Protein AF-A0A5J4PRX4-F1 (afdb_monomer_lite)

Foldseek 3Di:
DDPPPQFAKEFEDDDDDDDPQDDDPPPPDPPDFAKHKAKWFWDDDDDPDWIWTAGPQQAIEGEPEACPDSVVCVPAGIKIWMWTFPDPVLVVVLVPDPDRNPRYTYIHTPDIDRRIDTAAEDADPPDPPPCCVVPQCADFPDFPDWDDDPSYTYTDTHHDPPDDDDHDKHKYAYPVQPFACDDVPDHIDGDIDID

Secondary structure (DSSP, 8-state):
--------EEEE----S----SS-----STT---EEEEEEEEEEPSSTT-EEEEETTS-EEEEEE--S-GGGGSS--EEEEEEEES-HHHHHHHHT-S-GGG-EEEEEEEEEEE-EEEPEEESSTT-TT-HHHHH--PPEEEEEEEEEETTEEEEEEEE---SSSPP---EEEESTT-EEPPPTTSPPEE--EE-

Sequence (195 aa):
MKRMRIFLRVVVVFIGIGISLISCFKGNDDNGQYRGAALATVEPAYGSTNYLFRLDTGEKLIPTTGISDPTKLSSVKRIFISYYFENAEEIHEQESVANINEREYHISVISIINLEENVALLSAHGITGDTLTTTYYDPIRSIDSLRIRDNYLTLWVNYDMSGEKLHFFTLFRYQEDGVKEGKAGEPDTLEVYLG

Radius of gyration: 19.94 Å; chains: 1; bounding box: 47×34×60 Å

InterPro domains:
  IPR038179 NigD-like, N-terminal domain superfamily [G3DSA:2.40.50.500] (22-114)

Organism: NCBI:txid433724

Structure (mmCIF, N/CA/C/O backbone):
data_AF-A0A5J4PRX4-F1
#
_entry.id   AF-A0A5J4PRX4-F1
#
loop_
_atom_site.group_PDB
_atom_site.id
_atom_site.type_symbol
_atom_site.label_atom_id
_atom_site.label_alt_id
_atom_site.label_comp_id
_atom_site.label_asym_id
_atom_site.label_entity_id
_atom_site.label_seq_id
_atom_site.pdbx_PDB_ins_code
_atom_site.Cartn_x
_atom_site.Cartn_y
_atom_site.Cartn_z
_atom_site.occupancy
_atom_site.B_iso_or_equiv
_atom_site.auth_seq_id
_atom_site.auth_comp_id
_atom_site.auth_asym_id
_atom_site.auth_atom_id
_atom_site.pdbx_PDB_model_num
ATOM 1 N N . MET A 1 1 ? 11.426 9.002 30.260 1.00 32.31 1 MET A N 1
ATOM 2 C CA . MET A 1 1 ? 11.055 8.033 29.204 1.00 32.31 1 MET A CA 1
ATOM 3 C C . MET A 1 1 ? 10.261 8.762 28.127 1.00 32.31 1 MET A C 1
ATOM 5 O O . MET A 1 1 ? 9.239 9.360 28.445 1.00 32.31 1 MET A O 1
ATOM 9 N N . LYS A 1 2 ? 10.764 8.817 26.886 1.00 27.36 2 LYS A N 1
ATOM 10 C CA . LYS A 1 2 ? 10.046 9.425 25.750 1.00 27.36 2 LYS A CA 1
ATOM 11 C C . LYS A 1 2 ? 8.827 8.552 25.434 1.00 27.36 2 LYS A C 1
ATOM 13 O O . LYS A 1 2 ? 8.998 7.381 25.121 1.00 27.36 2 LYS A O 1
ATOM 18 N N . ARG A 1 3 ? 7.616 9.111 25.522 1.00 25.56 3 ARG A N 1
ATOM 19 C CA . ARG A 1 3 ? 6.381 8.461 25.054 1.00 25.56 3 ARG A CA 1
ATOM 20 C C . ARG A 1 3 ? 6.501 8.222 23.546 1.00 25.56 3 ARG A C 1
ATOM 22 O O . ARG A 1 3 ? 6.350 9.164 22.768 1.00 25.56 3 ARG A O 1
ATOM 29 N N . MET A 1 4 ? 6.804 6.991 23.142 1.00 28.83 4 MET A N 1
ATOM 30 C CA . MET A 1 4 ? 6.715 6.559 21.749 1.00 28.83 4 MET A CA 1
ATOM 31 C C . MET A 1 4 ? 5.228 6.543 21.385 1.00 28.83 4 MET A C 1
ATOM 33 O O . MET A 1 4 ? 4.473 5.684 21.830 1.00 28.83 4 MET A O 1
ATOM 37 N N . ARG A 1 5 ? 4.768 7.562 20.655 1.00 26.16 5 ARG A N 1
ATOM 38 C CA . ARG A 1 5 ? 3.433 7.550 20.053 1.00 26.16 5 ARG A CA 1
ATOM 39 C C . ARG A 1 5 ? 3.505 6.599 18.861 1.00 26.16 5 ARG A C 1
ATOM 41 O O . ARG A 1 5 ? 4.069 6.961 17.834 1.00 26.16 5 ARG A O 1
ATOM 48 N N . ILE A 1 6 ? 3.009 5.378 19.033 1.00 30.89 6 ILE A N 1
ATOM 49 C CA . ILE A 1 6 ? 2.839 4.423 17.936 1.00 30.89 6 ILE A CA 1
ATOM 50 C C . ILE A 1 6 ? 1.709 4.967 17.057 1.00 30.89 6 ILE A C 1
ATOM 52 O O . ILE A 1 6 ? 0.558 5.033 17.486 1.00 30.89 6 ILE A O 1
ATOM 56 N N . PHE A 1 7 ? 2.058 5.422 15.857 1.00 30.47 7 PHE A N 1
ATOM 57 C CA . PHE A 1 7 ? 1.108 5.776 14.809 1.00 30.47 7 PHE A CA 1
ATOM 58 C C . PHE A 1 7 ? 1.041 4.586 13.855 1.00 30.47 7 PHE A C 1
ATOM 60 O O . PHE A 1 7 ? 1.923 4.428 13.016 1.00 30.47 7 PHE A O 1
ATOM 67 N N . LEU A 1 8 ? 0.041 3.724 14.032 1.00 32.53 8 LEU A N 1
ATOM 68 C CA . LEU A 1 8 ? -0.245 2.652 13.085 1.00 32.53 8 LEU A CA 1
ATOM 69 C C . LEU A 1 8 ? -1.065 3.256 11.937 1.00 32.53 8 LEU A C 1
ATOM 71 O O . LEU A 1 8 ? -2.071 3.924 12.185 1.00 32.53 8 LEU A O 1
ATOM 75 N N . ARG A 1 9 ? -0.607 3.077 10.699 1.00 32.59 9 ARG A N 1
ATOM 76 C CA . ARG A 1 9 ? -1.349 3.429 9.481 1.00 32.59 9 ARG A CA 1
ATOM 77 C C . ARG A 1 9 ? -1.743 2.146 8.760 1.00 32.59 9 ARG A C 1
ATOM 79 O O . ARG A 1 9 ? -1.074 1.126 8.912 1.00 32.59 9 ARG A O 1
ATOM 86 N N . VAL A 1 10 ? -2.826 2.169 8.005 1.00 36.19 10 VAL A N 1
ATOM 87 C CA . VAL A 1 10 ? -3.364 0.975 7.343 1.00 36.19 10 VAL A CA 1
ATOM 88 C C . VAL A 1 10 ? -3.340 1.159 5.848 1.00 36.19 10 VAL A C 1
ATOM 90 O O . VAL A 1 10 ? -3.418 2.283 5.370 1.00 36.19 10 VAL A O 1
ATOM 93 N N . VAL A 1 11 ? -3.159 0.041 5.150 1.00 35.72 11 VAL A N 1
ATOM 94 C CA . VAL A 1 11 ? -3.171 -0.079 3.696 1.00 35.72 11 VAL A CA 1
ATOM 95 C C . VAL A 1 11 ? -4.190 -1.158 3.343 1.00 35.72 11 VAL A C 1
ATOM 97 O O . VAL A 1 11 ? -3.942 -2.339 3.602 1.00 35.72 11 VAL A O 1
ATOM 100 N N . VAL A 1 12 ? -5.322 -0.763 2.756 1.00 33.34 12 VAL A N 1
ATOM 101 C CA . VAL A 1 12 ? -6.334 -1.694 2.228 1.00 33.34 12 VAL A CA 1
ATOM 102 C C . VAL A 1 12 ? -6.239 -1.715 0.709 1.00 33.34 12 VAL A C 1
ATOM 104 O O . VAL A 1 12 ? -6.521 -0.718 0.057 1.00 33.34 12 VAL A O 1
ATOM 107 N N . VAL A 1 13 ? -5.817 -2.836 0.124 1.00 36.78 13 VAL A N 1
ATOM 108 C CA . VAL A 1 13 ? -5.752 -2.974 -1.339 1.00 36.78 13 VAL A CA 1
ATOM 109 C C . VAL A 1 13 ? -7.087 -3.509 -1.849 1.00 36.78 13 VAL A C 1
ATOM 111 O O . VAL A 1 13 ? -7.470 -4.634 -1.541 1.00 36.78 13 VAL A O 1
ATOM 114 N N . PHE A 1 14 ? -7.772 -2.722 -2.675 1.00 34.78 14 PHE A N 1
ATOM 115 C CA . PHE A 1 14 ? -8.939 -3.174 -3.427 1.00 34.78 14 PHE A CA 1
ATOM 116 C C . PHE A 1 14 ? -8.482 -3.942 -4.671 1.00 34.78 14 PHE A C 1
ATOM 118 O O . PHE A 1 14 ? -7.782 -3.384 -5.516 1.00 34.78 14 PHE A O 1
ATOM 125 N N . ILE A 1 15 ? -8.927 -5.190 -4.835 1.00 36.19 15 ILE A N 1
ATOM 126 C CA . ILE A 1 15 ? -8.924 -5.853 -6.147 1.00 36.19 15 ILE A CA 1
ATOM 127 C C . ILE A 1 15 ? -10.366 -6.147 -6.536 1.00 36.19 15 ILE A C 1
ATOM 129 O O . ILE A 1 15 ? -10.883 -7.244 -6.349 1.00 36.19 15 ILE A O 1
ATOM 133 N N . GLY A 1 16 ? -11.008 -5.141 -7.125 1.00 24.70 16 GLY A N 1
ATOM 134 C CA . GLY A 1 16 ? -12.112 -5.380 -8.040 1.00 24.70 16 GLY A CA 1
ATOM 135 C C . GLY A 1 16 ? -11.540 -5.880 -9.366 1.00 24.70 16 GLY A C 1
ATOM 136 O O . GLY A 1 16 ? -10.896 -5.120 -10.079 1.00 24.70 16 GLY A O 1
ATOM 137 N N . ILE A 1 17 ? -11.788 -7.156 -9.670 1.00 28.97 17 ILE A N 1
ATOM 138 C CA . ILE A 1 17 ? -11.624 -7.814 -10.977 1.00 28.97 17 ILE A CA 1
ATOM 139 C C . ILE A 1 17 ? -10.178 -7.839 -11.529 1.00 28.97 17 ILE A C 1
ATOM 141 O O . ILE A 1 17 ? -9.711 -6.930 -12.208 1.00 28.97 17 ILE A O 1
ATOM 145 N N . GLY A 1 18 ? -9.516 -8.990 -11.359 1.00 29.77 18 GLY A N 1
ATOM 146 C CA . GLY A 1 18 ? -8.656 -9.538 -12.417 1.00 29.77 18 GLY A CA 1
ATOM 147 C C . GLY A 1 18 ? -7.159 -9.223 -12.395 1.00 29.77 18 GLY A C 1
ATOM 148 O O . GLY A 1 18 ? -6.537 -9.287 -13.452 1.00 29.77 18 GLY A O 1
ATOM 149 N N . ILE A 1 19 ? -6.544 -8.930 -11.245 1.00 31.48 19 ILE A N 1
ATOM 150 C CA . ILE A 1 19 ? -5.079 -8.781 -11.169 1.00 31.48 19 ILE A CA 1
ATOM 151 C C . ILE A 1 19 ? -4.483 -9.984 -10.431 1.00 31.4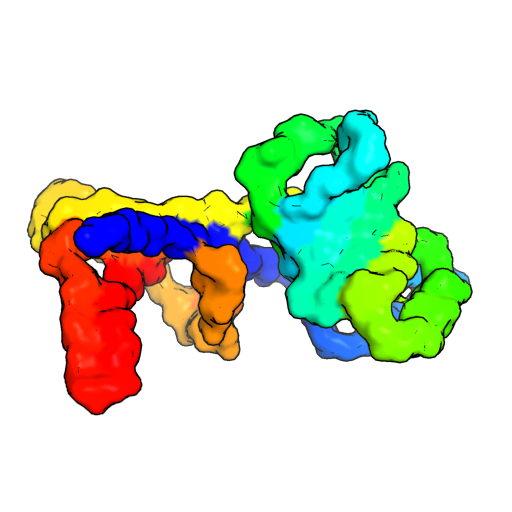8 19 ILE A C 1
ATOM 153 O O . ILE A 1 19 ? -4.369 -9.997 -9.209 1.00 31.48 19 ILE A O 1
ATOM 157 N N . SER A 1 20 ? -4.124 -11.017 -11.199 1.00 26.09 20 SER A N 1
ATOM 158 C CA . SER A 1 20 ? -3.236 -12.095 -10.749 1.00 26.09 20 SER A CA 1
ATOM 159 C C . SER A 1 20 ? -1.881 -11.476 -10.398 1.00 26.09 20 SER A C 1
ATOM 161 O O . SER A 1 20 ? -1.134 -11.070 -11.286 1.00 26.09 20 SER A O 1
ATOM 163 N N . LEU A 1 21 ? -1.607 -11.305 -9.104 1.00 38.88 21 LEU A N 1
ATOM 164 C CA . LEU A 1 21 ? -0.498 -10.477 -8.622 1.00 38.88 21 LEU A CA 1
ATOM 165 C C . LEU A 1 21 ? 0.856 -11.179 -8.536 1.00 38.88 21 LEU A C 1
ATOM 167 O O . LEU A 1 21 ? 1.840 -10.520 -8.219 1.00 38.88 21 LEU A O 1
ATOM 171 N N . ILE A 1 22 ? 0.962 -12.478 -8.809 1.00 36.16 22 ILE A N 1
ATOM 172 C CA . ILE A 1 22 ? 2.256 -13.164 -8.784 1.00 36.16 22 ILE A CA 1
ATOM 173 C C . ILE A 1 22 ? 2.261 -14.239 -9.876 1.00 36.16 22 ILE A C 1
ATOM 175 O O . ILE A 1 22 ? 1.465 -15.172 -9.846 1.00 36.16 22 ILE A O 1
ATOM 179 N N . SER A 1 23 ? 3.216 -14.109 -10.801 1.00 28.73 23 SER A N 1
ATOM 180 C CA . SER A 1 23 ? 3.605 -15.035 -11.877 1.00 28.73 23 SER A CA 1
ATOM 181 C C . SER A 1 23 ? 2.848 -14.956 -13.221 1.00 28.73 23 SER A C 1
ATOM 183 O O . SER A 1 23 ? 1.650 -15.186 -13.325 1.00 28.73 23 SER A O 1
ATOM 185 N N . CYS A 1 24 ? 3.627 -14.703 -14.281 1.00 33.00 24 CYS A N 1
ATOM 186 C CA . CYS A 1 24 ? 3.340 -15.019 -15.685 1.00 33.00 24 CYS A CA 1
ATOM 187 C C . CYS A 1 24 ? 2.144 -14.331 -16.375 1.00 33.00 24 CYS A C 1
ATOM 189 O O . CYS A 1 24 ? 1.263 -15.007 -16.895 1.00 33.00 24 CYS A O 1
ATOM 191 N N . PHE A 1 25 ? 2.201 -13.012 -16.581 1.00 35.16 25 PHE A N 1
ATOM 192 C CA . PHE A 1 25 ? 1.645 -12.437 -17.816 1.00 35.16 25 PHE A CA 1
ATOM 193 C C . PHE A 1 25 ? 2.757 -12.318 -18.866 1.00 35.16 25 PHE A C 1
ATOM 195 O O . PHE A 1 25 ? 3.225 -11.232 -19.189 1.00 35.16 25 PHE A O 1
ATOM 202 N N . LYS A 1 26 ? 3.164 -13.460 -19.438 1.00 34.62 26 LYS A N 1
ATOM 203 C CA . LYS A 1 26 ? 3.541 -13.460 -20.857 1.00 34.62 26 LYS A CA 1
ATOM 204 C C . LYS A 1 26 ? 2.226 -13.328 -21.617 1.00 34.62 26 LYS A C 1
ATOM 206 O O . LYS A 1 26 ? 1.587 -14.330 -21.924 1.00 34.62 26 LYS A O 1
ATOM 211 N N . GLY A 1 27 ? 1.769 -12.090 -21.805 1.00 33.62 27 GLY A N 1
ATOM 212 C CA . GLY A 1 27 ? 0.717 -11.812 -22.772 1.00 33.62 27 GLY A CA 1
ATOM 213 C C . GLY A 1 27 ? 1.205 -12.332 -24.116 1.00 33.62 27 GLY A C 1
ATOM 214 O O . GLY A 1 27 ? 2.253 -11.911 -24.593 1.00 33.62 27 GLY A O 1
ATOM 215 N N . ASN A 1 28 ? 0.498 -13.312 -24.666 1.00 36.12 28 ASN A N 1
ATOM 216 C CA . ASN A 1 28 ? 0.800 -13.939 -25.948 1.00 36.12 28 ASN A CA 1
ATOM 217 C C . ASN A 1 28 ? 0.331 -13.049 -27.113 1.00 36.12 28 ASN A C 1
ATOM 219 O O . ASN A 1 28 ? -0.299 -13.538 -28.046 1.00 36.12 28 ASN A O 1
ATOM 223 N N . ASP A 1 29 ? 0.602 -11.750 -27.010 1.00 42.19 29 ASP A N 1
ATOM 224 C CA . ASP A 1 29 ? 0.328 -10.751 -28.030 1.00 42.19 29 ASP A CA 1
ATOM 225 C C . ASP A 1 29 ? 1.675 -10.155 -28.433 1.00 42.19 29 ASP A C 1
ATOM 227 O O . ASP A 1 29 ? 2.446 -9.721 -27.576 1.00 42.19 29 ASP A O 1
ATOM 231 N N . ASP A 1 30 ? 1.947 -10.095 -29.735 1.00 41.38 30 ASP A N 1
ATOM 232 C CA . ASP A 1 30 ? 3.199 -9.610 -30.343 1.00 41.38 30 ASP A CA 1
ATOM 233 C C . ASP A 1 30 ? 3.523 -8.119 -30.048 1.00 41.38 30 ASP A C 1
ATOM 235 O O . ASP A 1 30 ? 4.444 -7.546 -30.620 1.00 41.38 30 ASP A O 1
ATOM 239 N N . ASN A 1 31 ? 2.777 -7.493 -29.129 1.00 45.25 31 ASN A N 1
ATOM 240 C CA . ASN A 1 31 ? 2.903 -6.125 -28.621 1.00 45.25 31 ASN A CA 1
ATOM 241 C C . ASN A 1 31 ? 2.809 -6.068 -27.077 1.00 45.25 31 ASN A C 1
ATOM 243 O O . ASN A 1 31 ? 2.335 -5.079 -26.515 1.00 45.25 31 ASN A O 1
ATOM 247 N N . GLY A 1 32 ? 3.193 -7.146 -26.382 1.00 52.16 32 GLY A N 1
ATOM 248 C CA . GLY A 1 32 ? 3.018 -7.316 -24.939 1.00 52.16 32 GLY A CA 1
ATOM 249 C C . GLY A 1 32 ? 3.603 -6.171 -24.110 1.00 52.16 32 GLY A C 1
ATOM 250 O O . GLY A 1 32 ? 4.788 -6.158 -23.794 1.00 52.16 32 GLY A O 1
ATOM 251 N N . GLN A 1 33 ? 2.757 -5.221 -23.709 1.00 59.00 33 GLN A N 1
ATOM 252 C CA . GLN A 1 33 ? 3.119 -4.230 -22.704 1.00 59.00 33 GLN A CA 1
ATOM 253 C C . GLN A 1 33 ? 3.299 -4.953 -21.367 1.00 59.00 33 GLN A C 1
ATOM 255 O O . GLN A 1 33 ? 2.354 -5.531 -20.822 1.00 59.00 33 GLN A O 1
ATOM 260 N N . TYR A 1 34 ? 4.519 -4.933 -20.837 1.00 70.38 34 TYR A N 1
ATOM 261 C CA . TYR A 1 34 ? 4.839 -5.541 -19.552 1.00 70.38 34 TYR A CA 1
ATOM 262 C C . TYR A 1 34 ? 4.153 -4.738 -18.447 1.00 70.38 34 TYR A C 1
ATOM 264 O O . TYR A 1 34 ? 4.553 -3.619 -18.128 1.00 70.38 34 TYR A O 1
ATOM 272 N N . ARG A 1 35 ? 3.074 -5.292 -17.893 1.00 79.88 35 ARG A N 1
ATOM 273 C CA . ARG A 1 35 ? 2.262 -4.647 -16.859 1.00 79.88 35 ARG A CA 1
ATOM 274 C C . ARG A 1 35 ? 2.664 -5.134 -15.472 1.00 79.88 35 ARG A C 1
ATOM 276 O O . ARG A 1 35 ? 2.808 -6.335 -15.254 1.00 79.88 35 ARG A O 1
ATOM 283 N N . GLY A 1 36 ? 2.769 -4.206 -14.529 1.00 80.06 36 GLY A N 1
ATOM 284 C CA . GLY A 1 36 ? 2.976 -4.479 -13.111 1.00 80.06 36 GLY A CA 1
ATOM 285 C C . GLY A 1 36 ? 1.902 -3.833 -12.239 1.00 80.06 36 GLY A C 1
ATOM 286 O O . GLY A 1 36 ? 1.260 -2.850 -12.623 1.00 80.06 36 GLY A O 1
ATOM 287 N N . ALA A 1 37 ? 1.700 -4.395 -11.050 1.00 81.94 37 ALA A N 1
ATOM 288 C CA . ALA A 1 37 ? 0.965 -3.749 -9.974 1.00 81.94 37 ALA A CA 1
ATOM 289 C C . ALA A 1 37 ? 1.590 -4.132 -8.633 1.00 81.94 37 ALA A C 1
ATOM 291 O O . ALA A 1 37 ? 1.933 -5.294 -8.423 1.00 81.94 37 ALA A O 1
ATOM 292 N N . ALA A 1 38 ? 1.778 -3.162 -7.744 1.00 84.56 38 ALA A N 1
ATOM 293 C CA . ALA A 1 38 ? 2.495 -3.389 -6.499 1.00 84.56 38 ALA A CA 1
ATOM 294 C C . ALA A 1 38 ? 2.155 -2.353 -5.427 1.00 84.56 38 ALA A C 1
ATOM 296 O O . ALA A 1 38 ? 1.676 -1.253 -5.708 1.00 84.56 38 ALA A O 1
ATOM 297 N N . LEU A 1 39 ? 2.464 -2.707 -4.182 1.00 85.19 39 LEU A N 1
ATOM 298 C CA . LEU A 1 39 ? 2.572 -1.741 -3.099 1.00 85.19 39 LEU A CA 1
ATOM 299 C C . LEU A 1 39 ? 3.922 -1.038 -3.175 1.00 85.19 39 LEU A C 1
ATOM 301 O O . LEU A 1 39 ? 4.957 -1.692 -3.327 1.00 85.19 39 LEU A O 1
ATOM 305 N N . ALA A 1 40 ? 3.902 0.281 -3.019 1.00 87.38 40 ALA A N 1
ATOM 306 C CA . ALA A 1 40 ? 5.107 1.083 -3.083 1.00 87.38 40 ALA A CA 1
ATOM 307 C C . ALA A 1 40 ? 5.100 2.227 -2.072 1.00 87.38 40 ALA A C 1
ATOM 309 O O . ALA A 1 40 ? 4.058 2.802 -1.743 1.00 87.38 40 ALA A O 1
ATOM 310 N N . THR A 1 41 ? 6.292 2.567 -1.598 1.00 88.50 41 THR A N 1
ATOM 311 C CA . THR A 1 41 ? 6.551 3.766 -0.812 1.00 88.50 41 THR A CA 1
ATOM 312 C C . THR A 1 41 ? 6.887 4.919 -1.752 1.00 88.50 41 THR A C 1
ATOM 314 O O . THR A 1 41 ? 7.720 4.778 -2.643 1.00 88.50 41 THR A O 1
ATOM 317 N N . VAL A 1 42 ? 6.238 6.062 -1.562 1.00 89.69 42 VAL A N 1
ATOM 318 C CA . VAL A 1 42 ? 6.499 7.293 -2.311 1.00 89.69 42 VAL A CA 1
ATOM 319 C C . VAL A 1 42 ? 7.738 7.964 -1.718 1.00 89.69 42 VAL A C 1
ATOM 321 O O . VAL A 1 42 ? 7.731 8.356 -0.549 1.00 89.69 42 VAL A O 1
ATOM 324 N N . GLU A 1 43 ? 8.796 8.112 -2.514 1.00 88.38 43 GLU A N 1
ATOM 325 C CA . GLU A 1 43 ? 9.989 8.876 -2.142 1.00 88.38 43 GLU A CA 1
ATOM 326 C C . GLU A 1 43 ? 10.066 10.154 -3.002 1.00 88.38 43 GLU A C 1
ATOM 328 O O . GLU A 1 43 ? 9.768 10.125 -4.202 1.00 88.38 43 GLU A O 1
ATOM 333 N N . PRO A 1 44 ? 10.449 11.304 -2.423 1.00 81.69 44 PRO A N 1
ATOM 334 C CA . PRO A 1 44 ? 10.714 12.504 -3.207 1.00 81.69 44 PRO A CA 1
ATOM 335 C C . PRO A 1 44 ? 11.973 12.296 -4.060 1.00 81.69 44 PRO A C 1
ATOM 337 O O . PRO A 1 44 ? 13.012 11.890 -3.536 1.00 81.69 44 PRO A O 1
ATOM 340 N N . ALA A 1 45 ? 11.915 12.596 -5.360 1.00 71.12 45 ALA A N 1
ATOM 341 C CA . ALA A 1 45 ? 13.117 12.618 -6.186 1.00 71.12 45 ALA A CA 1
ATOM 342 C C . ALA A 1 45 ? 13.909 13.917 -5.951 1.00 71.12 45 ALA A C 1
ATOM 344 O O . ALA A 1 45 ? 13.355 14.971 -5.621 1.00 71.12 45 ALA A O 1
ATOM 345 N N . TYR A 1 46 ? 15.229 13.847 -6.122 1.00 54.66 46 TYR A N 1
ATOM 346 C CA . TYR A 1 46 ? 16.083 15.032 -6.092 1.00 54.66 46 TYR A CA 1
ATOM 347 C C . TYR A 1 46 ? 15.777 15.920 -7.308 1.00 54.66 46 TYR A C 1
ATOM 349 O O . TYR A 1 46 ? 15.933 15.488 -8.445 1.00 54.66 46 TYR A O 1
ATOM 357 N N . GLY A 1 47 ? 15.375 17.170 -7.062 1.00 54.41 47 GLY A N 1
ATOM 358 C CA . GLY A 1 47 ? 14.951 18.105 -8.110 1.00 54.41 47 GLY A CA 1
ATOM 359 C C . GLY A 1 47 ? 13.429 18.130 -8.241 1.00 54.41 47 GLY A C 1
ATOM 360 O O . GLY A 1 47 ? 12.781 17.140 -8.557 1.00 54.41 47 GLY A O 1
ATOM 361 N N . SER A 1 48 ? 12.851 19.280 -7.913 1.00 52.56 48 SER A N 1
ATOM 362 C CA . SER A 1 48 ? 11.430 19.495 -7.636 1.00 52.56 48 SER A CA 1
ATOM 363 C C . SER A 1 48 ? 10.466 18.956 -8.704 1.00 52.56 48 SER A C 1
ATOM 365 O O . SER A 1 48 ? 10.577 19.329 -9.869 1.00 52.56 48 SER A O 1
ATOM 367 N N . THR A 1 49 ? 9.454 18.214 -8.227 1.00 52.59 49 THR A N 1
ATOM 368 C CA . THR A 1 49 ? 8.220 17.677 -8.864 1.00 52.59 49 THR A CA 1
ATOM 369 C C . THR A 1 49 ? 8.205 16.206 -9.269 1.00 52.59 49 THR A C 1
ATOM 371 O O . THR A 1 49 ? 7.114 15.663 -9.442 1.00 52.59 49 THR A O 1
ATOM 374 N N . ASN A 1 50 ? 9.352 15.526 -9.289 1.00 69.88 50 ASN A N 1
ATOM 375 C CA . ASN A 1 50 ? 9.379 14.093 -9.572 1.00 69.88 50 ASN A CA 1
ATOM 376 C C . ASN A 1 50 ? 9.284 13.282 -8.271 1.00 69.88 50 ASN A C 1
ATOM 378 O O . ASN A 1 50 ? 9.963 13.563 -7.282 1.00 69.88 50 ASN A O 1
ATOM 382 N N . TYR A 1 51 ? 8.411 12.280 -8.268 1.00 82.19 51 TYR A N 1
ATOM 383 C CA . TYR A 1 51 ? 8.357 11.245 -7.239 1.00 82.19 51 TYR A CA 1
ATOM 384 C C . TYR A 1 51 ? 8.972 9.983 -7.814 1.00 82.19 51 TYR A C 1
ATOM 386 O O . TYR A 1 51 ? 8.902 9.762 -9.017 1.00 82.19 51 TYR A O 1
ATOM 394 N N . LEU A 1 52 ? 9.546 9.154 -6.959 1.00 90.00 52 LEU A N 1
ATOM 395 C CA . LEU A 1 52 ? 9.914 7.792 -7.311 1.00 90.00 52 LEU A CA 1
ATOM 396 C C . LEU A 1 52 ? 9.185 6.842 -6.360 1.00 90.00 52 LEU A C 1
ATOM 398 O O . LEU A 1 52 ? 8.815 7.222 -5.244 1.00 90.00 52 LEU A O 1
ATOM 402 N N . PHE A 1 53 ? 8.958 5.612 -6.803 1.00 91.75 53 PHE A N 1
ATOM 403 C CA . PHE A 1 53 ? 8.232 4.622 -6.021 1.00 91.75 53 PHE A CA 1
ATOM 404 C C . PHE A 1 53 ? 9.152 3.466 -5.656 1.00 91.75 53 PHE A C 1
ATOM 406 O O . PHE A 1 53 ? 9.706 2.800 -6.524 1.00 91.75 53 PHE A O 1
ATOM 413 N N . ARG A 1 54 ? 9.309 3.219 -4.361 1.00 91.75 54 ARG A N 1
ATOM 414 C CA . ARG A 1 54 ? 10.086 2.105 -3.826 1.00 91.75 54 ARG A CA 1
ATOM 415 C C . ARG A 1 54 ? 9.179 0.915 -3.581 1.00 91.75 54 ARG A C 1
ATOM 417 O O . ARG A 1 54 ? 8.300 0.991 -2.723 1.00 91.75 54 ARG A O 1
ATOM 424 N N . LEU A 1 55 ? 9.393 -0.180 -4.297 1.00 88.50 55 LEU A N 1
ATOM 425 C CA . LEU A 1 55 ? 8.678 -1.424 -4.036 1.00 88.50 55 LEU A CA 1
ATOM 426 C C . LEU A 1 55 ? 9.108 -2.030 -2.701 1.00 88.50 55 LEU A C 1
ATOM 428 O O . LEU A 1 55 ? 10.227 -1.830 -2.231 1.00 88.50 55 LEU A O 1
ATOM 432 N N . ASP A 1 56 ? 8.238 -2.840 -2.104 1.00 81.38 56 ASP A N 1
ATOM 433 C CA . ASP A 1 56 ? 8.572 -3.582 -0.881 1.00 81.38 56 ASP A CA 1
ATOM 434 C C . ASP A 1 56 ? 9.734 -4.555 -1.041 1.00 81.38 56 ASP A C 1
ATOM 436 O O . ASP A 1 56 ? 10.423 -4.883 -0.070 1.00 81.38 56 ASP A O 1
ATOM 440 N N . THR A 1 57 ? 9.924 -5.051 -2.250 1.00 82.06 57 THR A N 1
ATOM 441 C CA . THR A 1 57 ? 11.040 -5.902 -2.646 1.00 82.06 57 THR A CA 1
ATOM 442 C C . THR A 1 57 ? 12.360 -5.121 -2.714 1.00 82.06 57 THR A C 1
ATOM 444 O O . THR A 1 57 ? 13.410 -5.717 -2.489 1.00 82.06 57 THR A O 1
ATOM 447 N N . GLY A 1 58 ? 12.312 -3.790 -2.858 1.00 85.12 58 GLY A N 1
ATOM 448 C CA . GLY A 1 58 ? 13.458 -2.874 -2.790 1.00 85.12 58 GLY A CA 1
ATOM 449 C C . GLY A 1 58 ? 13.718 -2.096 -4.083 1.00 85.12 58 GLY A C 1
ATOM 450 O O . GLY A 1 58 ? 14.363 -1.044 -4.047 1.00 85.12 58 GLY A O 1
ATOM 451 N N . GLU A 1 59 ? 13.185 -2.560 -5.211 1.00 91.12 59 GLU A N 1
ATOM 452 C CA . GLU A 1 59 ? 13.373 -1.935 -6.518 1.00 91.12 59 GLU A CA 1
ATOM 453 C C . GLU A 1 59 ? 12.751 -0.540 -6.573 1.00 91.12 59 GLU A C 1
ATOM 455 O O . GLU A 1 59 ? 11.777 -0.221 -5.881 1.00 91.12 59 GLU A O 1
ATOM 460 N N . LYS A 1 60 ? 13.323 0.297 -7.432 1.00 93.75 60 LYS A N 1
ATOM 461 C CA . LYS A 1 60 ? 12.866 1.654 -7.691 1.00 93.75 60 LYS A CA 1
ATOM 462 C C . LYS A 1 60 ? 12.082 1.702 -8.997 1.00 93.75 60 LYS A C 1
ATOM 464 O O . LYS A 1 60 ? 12.562 1.245 -10.027 1.00 93.75 60 LYS A O 1
ATOM 469 N N . LEU A 1 61 ? 10.910 2.320 -8.966 1.00 92.69 61 LEU A N 1
ATOM 470 C CA . LEU A 1 61 ? 10.148 2.680 -10.154 1.00 92.69 61 LEU A CA 1
ATOM 471 C C . LEU A 1 61 ? 10.226 4.192 -10.354 1.00 92.69 61 LEU A C 1
ATOM 473 O O . LEU A 1 61 ? 9.920 4.968 -9.443 1.00 92.69 61 LEU A O 1
ATOM 477 N N . ILE A 1 62 ? 10.635 4.597 -11.550 1.00 92.00 62 ILE A N 1
ATOM 478 C CA . ILE A 1 62 ? 10.795 5.987 -11.960 1.00 92.00 62 ILE A CA 1
ATOM 479 C C . ILE A 1 62 ? 9.644 6.314 -12.917 1.00 92.00 62 ILE A C 1
ATOM 481 O O . ILE A 1 62 ? 9.647 5.854 -14.059 1.00 92.00 62 ILE A O 1
ATOM 485 N N . PRO A 1 63 ? 8.625 7.067 -12.467 1.00 91.06 63 PRO A N 1
ATOM 486 C CA . PRO A 1 63 ? 7.531 7.469 -13.331 1.00 91.06 63 PRO A CA 1
ATOM 487 C C . PRO A 1 63 ? 8.002 8.501 -14.352 1.00 91.06 63 PRO A C 1
ATOM 489 O O . PRO A 1 63 ? 8.479 9.578 -13.999 1.00 91.06 63 PRO A O 1
ATOM 492 N N . THR A 1 64 ? 7.815 8.180 -15.622 1.00 88.88 64 THR A N 1
ATOM 493 C CA . THR A 1 64 ? 8.100 9.054 -16.770 1.00 88.88 64 THR A CA 1
ATOM 494 C C . THR A 1 64 ? 6.828 9.733 -17.277 1.00 88.88 64 THR A C 1
ATOM 496 O O . THR A 1 64 ? 6.859 10.887 -17.702 1.00 88.88 64 THR A O 1
ATOM 499 N N . THR A 1 65 ? 5.688 9.037 -17.196 1.00 87.25 65 THR A N 1
ATOM 500 C CA . THR A 1 65 ? 4.364 9.526 -17.598 1.00 87.25 65 THR A CA 1
ATOM 501 C C . THR A 1 65 ? 3.256 8.990 -16.676 1.00 87.25 65 THR A C 1
ATOM 503 O O . THR A 1 65 ? 3.485 8.140 -15.814 1.00 87.25 65 THR A O 1
ATOM 506 N N . GLY A 1 66 ? 2.029 9.501 -16.835 1.00 83.75 66 GLY A N 1
ATOM 507 C CA . GLY A 1 66 ? 0.835 8.967 -16.160 1.00 83.75 66 GLY A CA 1
ATOM 508 C C . GLY A 1 66 ? 0.507 9.575 -14.790 1.00 83.75 66 GLY A C 1
ATOM 509 O O . GLY A 1 66 ? -0.541 9.277 -14.221 1.00 83.75 66 GLY A O 1
ATOM 510 N N . ILE A 1 67 ? 1.342 10.481 -14.270 1.00 83.75 67 ILE A N 1
ATOM 511 C CA . ILE A 1 67 ? 1.025 11.272 -13.071 1.00 83.75 67 ILE A CA 1
ATOM 512 C C . ILE A 1 67 ? 0.447 12.620 -13.507 1.00 83.75 67 ILE A C 1
ATOM 514 O O . ILE A 1 67 ? 1.179 13.533 -13.879 1.00 83.75 67 ILE A O 1
ATOM 518 N N . SER A 1 68 ? -0.879 12.753 -13.456 1.00 76.56 68 SER A N 1
ATOM 519 C CA . SER A 1 68 ? -1.569 13.980 -13.879 1.00 76.56 68 SER A CA 1
ATOM 520 C C . SER A 1 68 ? -1.444 15.134 -12.878 1.00 76.56 68 SER A C 1
ATOM 522 O O . SER A 1 68 ? -1.488 16.295 -13.268 1.00 76.56 68 SER A O 1
ATOM 524 N N . ASP A 1 69 ? -1.336 14.822 -11.584 1.00 78.25 69 ASP A N 1
ATOM 525 C CA . ASP A 1 69 ? -1.216 15.805 -10.503 1.00 78.25 69 ASP A CA 1
ATOM 526 C C . ASP A 1 69 ? -0.273 15.278 -9.406 1.00 78.25 69 ASP A C 1
ATOM 528 O O . ASP A 1 69 ? -0.717 14.596 -8.474 1.00 78.25 69 ASP A O 1
ATOM 532 N N . PRO A 1 70 ? 1.036 15.576 -9.504 1.00 79.00 70 PRO A N 1
ATOM 533 C CA . PRO A 1 70 ? 2.027 15.135 -8.527 1.00 79.00 70 PRO A CA 1
ATOM 534 C C . PRO A 1 70 ? 1.763 15.678 -7.117 1.00 79.00 70 PRO A C 1
ATOM 536 O O . PRO A 1 70 ? 2.173 15.064 -6.136 1.00 79.00 70 PRO A O 1
ATOM 539 N N . THR A 1 71 ? 1.048 16.802 -6.972 1.00 78.00 71 THR A N 1
ATOM 540 C CA . THR A 1 71 ? 0.824 17.424 -5.655 1.00 78.00 71 THR A CA 1
ATOM 541 C C . THR A 1 71 ? 0.023 16.524 -4.712 1.00 78.00 71 THR A C 1
ATOM 543 O O . THR A 1 71 ? 0.236 16.567 -3.497 1.00 78.00 71 THR A O 1
ATOM 546 N N . LYS A 1 72 ? -0.810 15.626 -5.260 1.00 76.81 72 LYS A N 1
ATOM 547 C CA . LYS A 1 72 ? -1.565 14.618 -4.499 1.00 76.81 72 LYS A CA 1
ATOM 548 C C . LYS A 1 72 ? -0.683 13.581 -3.806 1.00 76.81 72 LYS A C 1
ATOM 550 O O . LYS A 1 72 ? -1.153 12.914 -2.893 1.00 76.81 72 LYS A O 1
ATOM 555 N N . LEU A 1 73 ? 0.580 13.456 -4.210 1.00 81.44 73 LEU A N 1
ATOM 556 C CA . LEU A 1 73 ? 1.544 12.526 -3.622 1.00 81.44 73 LEU A CA 1
ATOM 557 C C . LEU A 1 73 ? 2.395 13.174 -2.520 1.00 81.44 73 LEU A C 1
ATOM 559 O O . LEU A 1 73 ? 3.121 12.481 -1.820 1.00 81.44 73 LEU A O 1
ATOM 563 N N . SER A 1 74 ? 2.296 14.492 -2.316 1.00 77.19 74 SER A N 1
ATOM 564 C CA . SER A 1 74 ? 3.149 15.232 -1.371 1.00 77.19 74 SER A CA 1
ATOM 565 C C . SER A 1 74 ? 2.984 14.832 0.099 1.00 77.19 74 SER A C 1
ATOM 567 O O . SER A 1 74 ? 3.937 14.936 0.871 1.00 77.19 74 SER A O 1
ATOM 569 N N . SER A 1 75 ? 1.798 14.363 0.490 1.00 76.12 75 SER A N 1
ATOM 570 C CA . SER A 1 75 ? 1.482 13.907 1.850 1.00 76.12 75 SER A CA 1
ATOM 571 C C . SER A 1 75 ? 1.299 12.391 1.963 1.00 76.12 75 SER A C 1
ATOM 573 O O . SER A 1 75 ? 1.133 11.884 3.075 1.00 76.12 75 SER A O 1
ATOM 575 N N . VAL A 1 76 ? 1.352 11.677 0.835 1.00 80.06 76 VAL A N 1
ATOM 576 C CA . VAL A 1 76 ? 1.153 10.230 0.748 1.00 80.06 76 VAL A CA 1
ATOM 577 C C . VAL A 1 76 ? 2.514 9.555 0.789 1.00 80.06 76 VAL A C 1
ATOM 579 O O . VAL A 1 76 ? 3.383 9.865 -0.016 1.00 80.06 76 VAL A O 1
ATOM 582 N N . LYS A 1 77 ? 2.715 8.620 1.714 1.00 82.50 77 LYS A N 1
ATOM 583 C CA . LYS A 1 77 ? 3.928 7.799 1.777 1.00 82.50 77 LYS A CA 1
ATOM 584 C C . LYS A 1 77 ? 3.708 6.419 1.188 1.00 82.50 77 LYS A C 1
ATOM 586 O O . LYS A 1 77 ? 4.683 5.818 0.763 1.00 82.50 77 LYS A O 1
ATOM 591 N N . ARG A 1 78 ? 2.482 5.895 1.179 1.00 83.38 78 ARG A N 1
ATOM 592 C CA . ARG A 1 78 ? 2.200 4.515 0.783 1.00 83.38 78 ARG A CA 1
ATOM 593 C C . ARG A 1 78 ? 1.052 4.418 -0.211 1.00 83.38 78 ARG A C 1
ATOM 595 O O . ARG A 1 78 ? -0.037 4.933 0.024 1.00 83.38 78 ARG A O 1
ATOM 602 N N . ILE A 1 79 ? 1.303 3.726 -1.315 1.00 84.94 79 ILE A N 1
ATOM 603 C CA . ILE A 1 79 ? 0.356 3.591 -2.420 1.00 84.94 79 ILE A CA 1
ATOM 604 C C . ILE A 1 79 ? 0.270 2.151 -2.910 1.00 8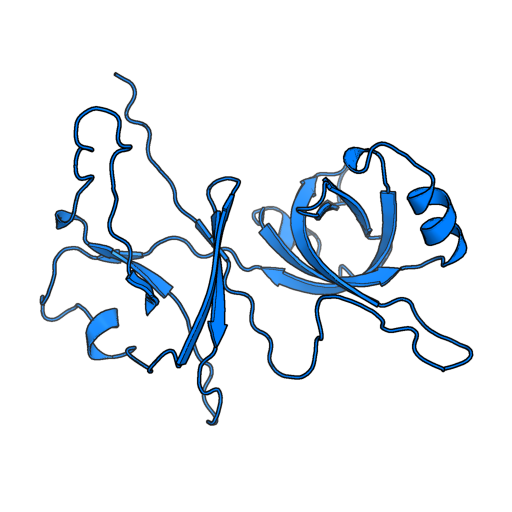4.94 79 ILE A C 1
ATOM 606 O O . ILE A 1 79 ? 1.204 1.363 -2.746 1.00 84.94 79 ILE A O 1
ATOM 610 N N . PHE A 1 80 ? -0.836 1.843 -3.576 1.00 83.50 80 PHE A N 1
ATOM 611 C CA . PHE A 1 80 ? -0.889 0.772 -4.559 1.00 83.50 80 PHE A CA 1
ATOM 612 C C . PHE A 1 80 ? -0.841 1.390 -5.950 1.00 83.50 80 PHE A C 1
ATOM 614 O O . PHE A 1 80 ? -1.610 2.302 -6.259 1.00 83.50 80 PHE A O 1
ATOM 621 N N . ILE A 1 81 ? 0.091 0.922 -6.769 1.00 85.56 81 ILE A N 1
ATOM 622 C CA . ILE A 1 81 ? 0.350 1.450 -8.104 1.00 85.56 81 ILE A CA 1
ATOM 623 C C . ILE A 1 81 ? 0.151 0.351 -9.138 1.00 85.56 81 ILE A C 1
ATOM 625 O O . ILE A 1 81 ? 0.561 -0.786 -8.916 1.00 85.56 81 ILE A O 1
ATOM 629 N N . SER A 1 82 ? -0.447 0.695 -10.277 1.00 84.94 82 SER A N 1
ATOM 630 C CA . SER A 1 82 ? -0.409 -0.126 -11.488 1.00 84.94 82 SER A CA 1
ATOM 631 C C . SER A 1 82 ? 0.264 0.640 -12.622 1.00 84.94 82 SER A C 1
ATOM 633 O O . SER A 1 82 ? 0.100 1.857 -12.738 1.00 84.94 82 SER A O 1
ATOM 635 N N . TYR A 1 83 ? 1.0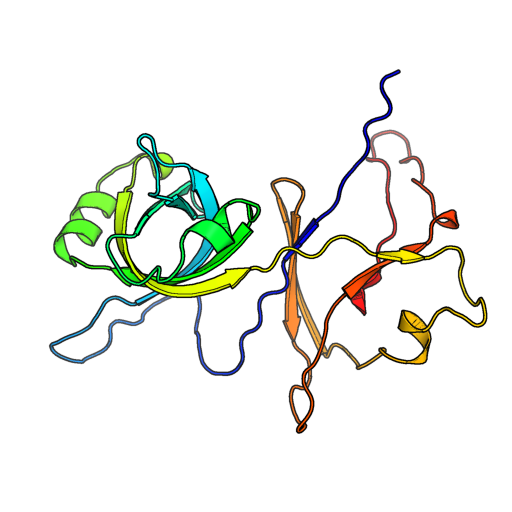72 -0.053 -13.420 1.00 87.19 83 TYR A N 1
ATOM 636 C CA . TYR A 1 83 ? 1.994 0.577 -14.360 1.00 87.19 83 TYR A CA 1
ATOM 637 C C . TYR A 1 83 ? 2.366 -0.341 -15.529 1.00 87.19 83 TYR A C 1
ATOM 639 O O . TYR A 1 83 ? 2.192 -1.559 -15.455 1.00 87.19 83 TYR A O 1
ATOM 647 N N . TYR A 1 84 ? 2.904 0.257 -16.590 1.00 87.00 84 TYR A N 1
ATOM 648 C CA . TYR A 1 84 ? 3.630 -0.435 -17.654 1.00 87.00 84 TYR A CA 1
ATOM 649 C C . TYR A 1 84 ? 5.120 -0.131 -17.542 1.00 87.00 84 TYR A C 1
ATOM 651 O O . TYR A 1 84 ? 5.485 1.019 -17.298 1.00 87.00 84 TYR A O 1
ATOM 659 N N . PHE A 1 85 ? 5.968 -1.135 -17.743 1.00 86.06 85 PHE A N 1
ATOM 660 C CA . PHE A 1 85 ? 7.382 -0.894 -18.015 1.00 86.06 85 PHE A CA 1
ATOM 661 C C . PHE A 1 85 ? 7.530 -0.275 -19.404 1.00 86.06 85 PHE A C 1
ATOM 663 O O . PHE A 1 85 ? 6.840 -0.683 -20.342 1.00 86.06 85 PHE A O 1
ATOM 670 N N . GLU A 1 86 ? 8.421 0.701 -19.537 1.00 85.00 86 GLU A N 1
ATOM 671 C CA . GLU A 1 86 ? 8.633 1.373 -20.821 1.00 85.00 86 GLU A CA 1
ATOM 672 C C . GLU A 1 86 ? 9.503 0.567 -21.782 1.00 85.00 86 GLU A C 1
ATOM 674 O O . GLU A 1 86 ? 9.292 0.628 -22.993 1.00 85.00 86 GLU A O 1
ATOM 679 N N . ASN A 1 87 ? 10.464 -0.195 -21.254 1.00 82.88 87 ASN A N 1
ATOM 680 C CA . ASN A 1 87 ? 11.421 -0.940 -22.058 1.00 82.88 87 ASN A CA 1
ATOM 681 C C . ASN A 1 87 ? 11.606 -2.373 -21.534 1.00 82.88 87 ASN A C 1
ATOM 683 O O . ASN A 1 87 ? 11.951 -2.592 -20.377 1.00 82.88 87 ASN A O 1
ATOM 687 N N . ALA A 1 88 ? 11.405 -3.357 -22.411 1.00 82.69 88 ALA A N 1
ATOM 688 C CA . ALA A 1 88 ? 11.621 -4.769 -22.110 1.00 82.69 88 ALA A CA 1
ATOM 689 C C . ALA A 1 88 ? 13.106 -5.120 -21.912 1.00 82.69 88 ALA A C 1
ATOM 691 O O . ALA A 1 88 ? 13.432 -5.965 -21.081 1.00 82.69 88 ALA A O 1
ATOM 692 N N . GLU A 1 89 ? 14.005 -4.469 -22.657 1.00 84.81 89 GLU A N 1
ATOM 693 C CA . GLU A 1 89 ? 15.454 -4.658 -22.527 1.00 84.81 89 GLU A CA 1
ATOM 694 C C . GLU A 1 89 ? 15.940 -4.159 -21.164 1.00 84.81 89 GLU A C 1
ATOM 696 O O . GLU A 1 89 ? 16.693 -4.865 -20.498 1.00 84.81 89 GLU A O 1
ATOM 701 N N . GLU A 1 90 ? 15.418 -3.016 -20.695 1.00 86.69 90 GLU A N 1
ATOM 702 C CA . GLU A 1 90 ? 15.695 -2.505 -19.346 1.00 86.69 90 GLU A CA 1
ATOM 703 C C . GLU A 1 90 ? 15.321 -3.545 -18.284 1.00 86.69 90 GLU A C 1
ATOM 705 O O . GLU A 1 90 ? 16.090 -3.759 -17.352 1.00 86.69 90 GLU A O 1
ATOM 710 N N . ILE A 1 91 ? 14.195 -4.256 -18.436 1.00 83.19 91 ILE A N 1
ATOM 711 C CA . ILE A 1 91 ? 13.815 -5.305 -17.479 1.00 83.19 91 ILE A CA 1
ATOM 712 C C . ILE A 1 91 ? 14.923 -6.358 -17.365 1.00 83.19 91 ILE A C 1
ATOM 714 O O . ILE A 1 91 ? 15.360 -6.681 -16.261 1.00 83.19 91 ILE A O 1
ATOM 718 N N . HIS A 1 92 ? 15.408 -6.868 -18.497 1.00 84.12 92 HIS A N 1
ATOM 719 C CA . HIS A 1 92 ? 16.444 -7.902 -18.520 1.00 84.12 92 HIS A CA 1
ATOM 720 C C . HIS A 1 92 ? 17.800 -7.396 -18.014 1.00 84.12 92 HIS A C 1
ATOM 722 O O . HIS A 1 92 ? 18.499 -8.114 -17.296 1.00 84.12 92 HIS A O 1
ATOM 728 N N . GLU A 1 93 ? 18.169 -6.157 -18.338 1.00 87.50 93 GLU A N 1
ATOM 729 C CA . GLU A 1 93 ? 19.386 -5.529 -17.821 1.00 87.50 93 GLU A CA 1
ATOM 730 C C . GLU A 1 93 ? 19.333 -5.388 -16.295 1.00 87.50 93 GLU A C 1
ATOM 732 O O . GLU A 1 93 ? 20.272 -5.781 -15.599 1.00 87.50 93 GLU A O 1
ATOM 737 N N . GLN A 1 94 ? 18.213 -4.917 -15.749 1.00 88.00 94 GLN A N 1
ATOM 738 C CA . GLN A 1 94 ? 18.030 -4.729 -14.308 1.00 88.00 94 GLN A CA 1
ATOM 739 C C . GLN A 1 94 ? 17.938 -6.057 -13.548 1.00 88.00 94 GLN A C 1
ATOM 741 O O . GLN A 1 94 ? 18.400 -6.161 -12.410 1.00 88.00 94 GLN A O 1
ATOM 746 N N . GLU A 1 95 ? 17.421 -7.117 -14.171 1.00 84.19 95 GLU A N 1
ATOM 747 C CA . GLU A 1 95 ? 17.431 -8.466 -13.595 1.00 84.19 95 GLU A CA 1
ATOM 748 C C . GLU A 1 95 ? 18.854 -9.000 -13.360 1.00 84.19 95 GLU A C 1
ATOM 750 O O . GLU A 1 95 ? 19.053 -9.804 -12.442 1.00 84.19 95 GLU A O 1
ATOM 755 N N . SER A 1 96 ? 19.844 -8.514 -14.119 1.00 87.75 96 SER A N 1
ATOM 756 C CA . SER A 1 96 ? 21.261 -8.860 -13.943 1.00 87.75 96 SER A CA 1
ATOM 757 C C . SER A 1 96 ? 21.947 -8.116 -12.785 1.00 87.75 96 SER A C 1
ATOM 759 O O . SER A 1 96 ? 22.989 -8.560 -12.294 1.00 87.75 96 SER A O 1
ATOM 761 N N . VAL A 1 97 ? 21.351 -7.026 -12.286 1.00 89.44 97 VAL A N 1
ATOM 762 C CA . VAL A 1 97 ? 21.860 -6.274 -11.130 1.00 89.44 97 VAL A CA 1
ATOM 763 C C . VAL A 1 97 ? 21.617 -7.086 -9.858 1.00 89.44 97 VAL A C 1
ATOM 765 O O . VAL A 1 97 ? 20.476 -7.377 -9.490 1.00 89.44 97 VAL A O 1
ATOM 768 N N . ALA A 1 98 ? 22.691 -7.464 -9.162 1.00 89.12 98 ALA A N 1
ATOM 769 C CA . ALA A 1 98 ? 22.614 -8.361 -8.006 1.00 89.12 98 ALA A CA 1
ATOM 770 C C . ALA A 1 98 ? 21.908 -7.735 -6.790 1.00 89.12 98 ALA A C 1
ATOM 772 O O . ALA A 1 98 ? 21.182 -8.424 -6.072 1.00 89.12 98 ALA A O 1
ATOM 773 N N . ASN A 1 99 ? 22.110 -6.437 -6.548 1.00 92.06 99 ASN A N 1
ATOM 774 C CA . ASN A 1 99 ? 21.460 -5.731 -5.449 1.00 92.06 99 ASN A CA 1
ATOM 775 C C . ASN A 1 99 ? 20.085 -5.212 -5.890 1.00 92.06 99 ASN A C 1
ATOM 777 O O . ASN A 1 99 ? 19.989 -4.260 -6.657 1.00 92.06 99 ASN A O 1
ATOM 781 N N . ILE A 1 100 ? 19.014 -5.802 -5.357 1.00 87.19 100 ILE A N 1
ATOM 782 C CA . ILE A 1 100 ? 17.629 -5.429 -5.692 1.00 87.19 100 ILE A CA 1
ATOM 783 C C . ILE A 1 100 ? 17.349 -3.942 -5.405 1.00 87.19 100 ILE A C 1
ATOM 785 O O . ILE A 1 100 ? 16.607 -3.301 -6.141 1.00 87.19 100 ILE A O 1
ATOM 789 N N . ASN A 1 101 ? 17.990 -3.357 -4.388 1.00 89.38 101 ASN A N 1
ATOM 790 C CA . ASN A 1 101 ? 17.782 -1.949 -4.028 1.00 89.38 101 ASN A CA 1
ATOM 791 C C . ASN A 1 101 ? 18.398 -0.953 -5.026 1.00 89.38 101 ASN A C 1
ATOM 793 O O . ASN A 1 101 ? 18.056 0.233 -4.997 1.00 89.38 101 ASN A O 1
ATOM 797 N N . GLU A 1 102 ? 19.313 -1.431 -5.871 1.00 91.62 102 GLU A N 1
ATOM 798 C CA . GLU A 1 102 ? 19.950 -0.669 -6.949 1.00 91.62 102 GLU A CA 1
ATOM 799 C C . GLU A 1 102 ? 19.212 -0.826 -8.281 1.00 91.62 102 GLU A C 1
ATOM 801 O O . GLU A 1 102 ? 19.550 -0.133 -9.233 1.00 91.62 102 GLU A O 1
ATOM 806 N N . ARG A 1 103 ? 18.205 -1.707 -8.355 1.00 90.31 103 ARG A N 1
ATOM 807 C CA . ARG A 1 103 ? 17.404 -1.881 -9.566 1.00 90.31 103 ARG A CA 1
ATOM 808 C C . ARG A 1 103 ? 16.471 -0.700 -9.759 1.00 90.31 103 ARG A C 1
ATOM 810 O O . ARG A 1 103 ? 15.743 -0.322 -8.834 1.00 90.31 103 ARG A O 1
ATOM 817 N N . GLU A 1 104 ? 16.460 -0.164 -10.969 1.00 93.00 104 GLU A N 1
ATOM 818 C CA . GLU A 1 104 ? 15.644 0.984 -11.352 1.00 93.00 104 GLU A CA 1
ATOM 819 C C . GLU A 1 104 ? 14.912 0.690 -12.656 1.00 93.00 104 GLU A C 1
ATOM 821 O O . GLU A 1 104 ? 15.524 0.220 -13.605 1.00 93.00 104 GLU A O 1
ATOM 826 N N . TYR A 1 105 ? 13.611 0.971 -12.701 1.00 90.81 105 TYR A N 1
ATOM 827 C CA . TYR A 1 105 ? 12.792 0.760 -13.892 1.00 90.81 105 TYR A CA 1
ATOM 828 C C . TYR A 1 105 ? 12.027 2.021 -14.252 1.00 90.81 105 TYR A C 1
ATOM 830 O O . TYR A 1 105 ? 11.378 2.618 -13.384 1.00 90.81 105 TYR A O 1
ATOM 838 N N . HIS A 1 106 ? 12.031 2.381 -15.531 1.00 92.25 106 HIS A N 1
ATOM 839 C CA . HIS A 1 106 ? 11.198 3.458 -16.043 1.00 92.25 106 HIS A CA 1
ATOM 840 C C . HIS A 1 106 ? 9.795 2.936 -16.340 1.00 92.25 106 HIS A C 1
ATOM 842 O O . HIS A 1 106 ? 9.602 1.888 -16.969 1.00 92.25 106 HIS A O 1
ATOM 848 N N . ILE A 1 107 ? 8.795 3.658 -15.832 1.00 90.88 107 ILE A N 1
ATOM 849 C CA . ILE A 1 107 ? 7.405 3.221 -15.900 1.00 90.88 107 ILE A CA 1
ATOM 850 C C . ILE A 1 107 ? 6.456 4.320 -16.367 1.00 90.88 107 ILE A C 1
ATOM 852 O O . ILE A 1 107 ? 6.540 5.481 -15.965 1.00 90.88 107 ILE A O 1
ATOM 856 N N . SER A 1 108 ? 5.453 3.900 -17.130 1.00 89.69 108 SER A N 1
ATOM 857 C CA . SER A 1 108 ? 4.246 4.679 -17.386 1.00 89.69 108 SER A CA 1
ATOM 858 C C . SER A 1 108 ? 3.171 4.298 -16.366 1.00 89.69 108 SER A C 1
ATOM 860 O O . SER A 1 108 ? 2.738 3.143 -16.297 1.00 89.69 108 SER A O 1
ATOM 862 N N . VAL A 1 109 ? 2.741 5.259 -15.547 1.00 88.69 109 VAL A N 1
ATOM 863 C CA . VAL A 1 109 ? 1.751 5.028 -14.485 1.00 88.69 109 VAL A CA 1
ATOM 864 C C . VAL A 1 109 ? 0.347 4.897 -15.081 1.00 88.69 109 VAL A C 1
ATOM 866 O O . VAL A 1 109 ? -0.116 5.781 -15.795 1.00 88.69 109 VAL A O 1
ATOM 869 N N . ILE A 1 110 ? -0.356 3.811 -14.755 1.00 85.88 110 ILE A N 1
ATOM 870 C CA . ILE A 1 110 ? -1.755 3.590 -15.155 1.00 85.88 110 ILE A CA 1
ATOM 871 C C . ILE A 1 110 ? -2.692 4.136 -14.077 1.00 85.88 110 ILE A C 1
ATOM 873 O O . ILE A 1 110 ? -3.634 4.870 -14.367 1.00 85.88 110 ILE A O 1
ATOM 877 N N . SER A 1 111 ? -2.448 3.763 -12.818 1.00 80.94 111 SER A N 1
ATOM 878 C CA . SER A 1 111 ? -3.236 4.235 -11.683 1.00 80.94 111 SER A CA 1
ATOM 879 C C . SER A 1 111 ? -2.428 4.234 -10.392 1.00 80.94 111 SER A C 1
ATOM 881 O O . SER A 1 111 ? -1.551 3.394 -10.187 1.00 80.94 111 SER A O 1
ATOM 883 N N . ILE A 1 112 ? -2.761 5.175 -9.510 1.00 83.06 112 ILE A N 1
ATOM 884 C CA . ILE A 1 112 ? -2.258 5.243 -8.140 1.00 83.06 112 ILE A CA 1
ATOM 885 C C . ILE A 1 112 ? -3.463 5.309 -7.215 1.00 83.06 112 ILE A C 1
ATOM 887 O O . ILE A 1 112 ? -4.335 6.162 -7.382 1.00 83.06 112 ILE A O 1
ATOM 891 N N . ILE A 1 113 ? -3.483 4.433 -6.220 1.00 77.00 113 ILE A N 1
ATOM 892 C CA . ILE A 1 113 ? -4.466 4.452 -5.148 1.00 77.00 113 ILE A CA 1
ATOM 893 C C . ILE A 1 113 ? -3.711 4.787 -3.864 1.00 77.00 113 ILE A C 1
ATOM 895 O O . ILE A 1 113 ? -2.809 4.053 -3.453 1.00 77.00 113 ILE A O 1
ATOM 899 N N . ASN A 1 114 ? -4.052 5.924 -3.251 1.00 76.31 114 ASN A N 1
ATOM 900 C CA . ASN A 1 114 ? -3.614 6.221 -1.893 1.00 76.31 114 ASN A CA 1
ATOM 901 C C . ASN A 1 114 ? -4.357 5.273 -0.957 1.00 76.31 114 ASN A C 1
ATOM 903 O O . ASN A 1 114 ? -5.583 5.318 -0.891 1.00 76.31 114 ASN A O 1
ATOM 907 N N . LEU A 1 115 ? -3.603 4.424 -0.271 1.00 65.62 115 LEU A N 1
ATOM 908 C CA . LEU A 1 115 ? -4.168 3.434 0.633 1.00 65.62 115 LEU A CA 1
ATOM 909 C C . LEU A 1 115 ? -4.030 3.834 2.096 1.00 65.62 115 LEU A C 1
ATOM 911 O O . LEU A 1 115 ? -4.438 3.058 2.947 1.00 65.62 115 LEU A O 1
ATOM 915 N N . GLU A 1 116 ? -3.431 4.991 2.394 1.00 66.62 116 GLU A N 1
ATOM 916 C CA . GLU A 1 116 ? -3.213 5.411 3.771 1.00 66.62 116 GLU A CA 1
ATOM 917 C C . GLU A 1 116 ? -4.511 5.800 4.460 1.00 66.62 116 GLU A C 1
ATOM 919 O O . GLU A 1 116 ? -5.065 6.878 4.237 1.00 66.62 116 GLU A O 1
ATOM 924 N N . GLU A 1 117 ? -4.901 4.964 5.411 1.00 65.69 117 GLU A N 1
ATOM 925 C CA . GLU A 1 117 ? -5.905 5.300 6.404 1.00 65.69 117 GLU A CA 1
ATOM 926 C C . GLU A 1 117 ? -5.276 5.368 7.796 1.00 65.69 117 GLU A C 1
ATOM 928 O O . GLU A 1 117 ? -4.390 4.586 8.163 1.00 65.69 117 GLU A O 1
ATOM 933 N N . ASN A 1 118 ? -5.712 6.350 8.586 1.00 69.56 118 ASN A N 1
ATOM 934 C CA . ASN A 1 118 ? -5.335 6.425 9.992 1.00 69.56 118 ASN A CA 1
ATOM 935 C C . ASN A 1 118 ? -6.249 5.506 10.798 1.00 69.56 118 ASN A C 1
ATOM 937 O O . ASN A 1 118 ? -7.453 5.482 10.558 1.00 69.56 118 ASN A O 1
ATOM 941 N N . VAL A 1 119 ? -5.694 4.831 11.808 1.00 71.06 119 VAL A N 1
ATOM 942 C CA . VAL A 1 119 ? -6.513 4.075 12.762 1.00 71.06 119 VAL A CA 1
ATOM 943 C C . VAL A 1 119 ? -7.470 5.033 13.473 1.00 71.06 119 VAL A C 1
ATOM 945 O O . VAL A 1 119 ? -7.033 5.953 14.175 1.00 71.06 119 VAL A O 1
ATOM 948 N N . ALA A 1 120 ? -8.771 4.813 13.300 1.00 74.25 120 ALA A N 1
ATOM 949 C CA . ALA A 1 120 ? -9.803 5.573 13.982 1.00 74.25 120 ALA A CA 1
ATOM 950 C C . ALA A 1 120 ? -9.764 5.283 15.491 1.00 74.25 120 ALA A C 1
ATOM 952 O O . ALA A 1 120 ? -9.567 4.151 15.936 1.00 74.25 120 ALA A O 1
ATOM 953 N N . LEU A 1 121 ? -9.920 6.329 16.301 1.00 74.75 121 LEU A N 1
ATOM 954 C CA . LEU A 1 121 ? -9.931 6.216 17.757 1.00 74.75 121 LEU A CA 1
ATOM 955 C C . LEU A 1 121 ? -11.368 6.302 18.254 1.00 74.75 121 LEU A C 1
ATOM 957 O O . LEU A 1 121 ? -11.979 7.367 18.180 1.00 74.75 121 LEU A O 1
ATOM 961 N N . LEU A 1 122 ? -11.870 5.200 18.799 1.00 77.38 122 LEU A N 1
ATOM 962 C CA . LEU A 1 122 ? -13.154 5.141 19.484 1.00 77.38 122 LEU A CA 1
ATOM 963 C C . LEU A 1 122 ? -12.945 5.257 20.994 1.00 77.38 122 LEU A C 1
ATOM 965 O O . LEU A 1 122 ? -11.906 4.862 21.519 1.00 77.38 122 LEU A O 1
ATOM 969 N N . SER A 1 123 ? -13.908 5.839 21.706 1.00 76.94 123 SER A N 1
ATOM 970 C CA . SER A 1 123 ? -13.753 6.113 23.139 1.00 76.94 123 SER A CA 1
ATOM 971 C C . SER A 1 123 ? -13.832 4.847 23.995 1.00 76.94 123 SER A C 1
ATOM 973 O O . SER A 1 123 ? -12.905 4.588 24.756 1.00 76.94 123 SER A O 1
ATOM 975 N N . ALA A 1 124 ? -14.907 4.069 23.858 1.00 73.50 124 ALA A N 1
ATOM 976 C CA . ALA A 1 124 ? -15.138 2.841 24.618 1.00 73.50 124 ALA A CA 1
ATOM 977 C C . ALA A 1 124 ? -16.110 1.915 23.874 1.00 73.50 124 ALA A C 1
ATOM 979 O O . ALA A 1 124 ? -16.852 2.371 22.995 1.00 73.50 124 ALA A O 1
ATOM 980 N N . HIS A 1 125 ? -16.112 0.642 24.253 1.00 76.94 125 HIS A N 1
ATOM 981 C CA . HIS A 1 125 ? -17.012 -0.384 23.740 1.00 76.94 125 HIS A CA 1
ATOM 982 C C . HIS A 1 125 ? -18.478 -0.057 24.074 1.00 76.94 125 HIS A C 1
ATOM 984 O O . HIS A 1 125 ? -18.804 0.368 25.184 1.00 76.94 125 HIS A O 1
ATOM 990 N N . GLY A 1 126 ? -19.392 -0.281 23.124 1.00 64.75 126 GLY A N 1
ATOM 991 C CA . GLY A 1 126 ? -20.837 -0.332 23.394 1.00 64.75 126 GLY A CA 1
ATOM 992 C C . GLY A 1 126 ? -21.529 0.993 23.753 1.00 64.75 126 GLY A C 1
ATOM 993 O O . GLY A 1 126 ? -22.684 0.974 24.183 1.00 64.75 126 GLY A O 1
ATOM 994 N N . ILE A 1 127 ? -20.878 2.149 23.579 1.00 62.41 127 ILE A N 1
ATOM 995 C CA . ILE A 1 127 ? -21.546 3.454 23.716 1.00 62.41 127 ILE A CA 1
ATOM 996 C C . ILE A 1 127 ? -22.444 3.687 22.484 1.00 62.41 127 ILE A C 1
ATOM 998 O O . ILE A 1 127 ? -22.059 3.365 21.366 1.00 62.41 127 ILE A O 1
ATOM 1002 N N . THR A 1 128 ? -23.613 4.318 22.652 1.00 55.03 128 THR A N 1
ATOM 1003 C CA . THR A 1 128 ? -24.616 4.685 21.619 1.00 55.03 128 THR A CA 1
ATOM 1004 C C . THR A 1 128 ? -24.125 5.588 20.463 1.00 55.03 128 THR A C 1
ATOM 1006 O O . THR A 1 128 ? -24.935 6.134 19.721 1.00 55.03 128 THR A O 1
ATOM 1009 N N . GLY A 1 129 ? -22.811 5.755 20.292 1.00 53.12 129 GLY A N 1
ATOM 1010 C CA . GLY A 1 129 ? -22.152 6.389 19.144 1.00 53.12 129 GLY A CA 1
ATOM 1011 C C . GLY A 1 129 ? -21.142 5.479 18.429 1.00 53.12 129 GLY A C 1
ATOM 1012 O O . GLY A 1 129 ? -20.449 5.948 17.527 1.00 53.12 129 GLY A O 1
ATOM 1013 N N . ASP A 1 130 ? -21.049 4.201 18.810 1.00 56.31 130 ASP A N 1
ATOM 1014 C CA . ASP A 1 130 ? -20.214 3.190 18.156 1.00 56.31 130 ASP A CA 1
ATOM 1015 C C . ASP A 1 130 ? -20.844 2.740 16.827 1.00 56.31 130 ASP A C 1
ATOM 1017 O O . ASP A 1 130 ? -21.376 1.642 16.662 1.00 56.31 130 ASP A O 1
ATOM 1021 N N . THR A 1 131 ? -20.869 3.671 15.876 1.00 55.25 131 THR A N 1
ATOM 1022 C CA . THR A 1 131 ? -21.463 3.463 14.550 1.00 55.25 131 THR A CA 1
ATOM 1023 C C . THR A 1 131 ? -20.657 2.481 13.704 1.00 55.25 131 THR A C 1
ATOM 1025 O O . THR A 1 131 ? -21.226 1.869 12.806 1.00 55.25 131 THR A O 1
ATOM 1028 N N . LEU A 1 132 ? -19.374 2.263 14.015 1.00 58.97 132 LEU A N 1
ATOM 1029 C CA . LEU A 1 132 ? -18.528 1.319 13.286 1.00 58.97 132 LEU A CA 1
ATOM 1030 C C . LEU A 1 132 ? -18.914 -0.133 13.592 1.00 58.97 132 LEU A C 1
ATOM 1032 O O . LEU A 1 132 ? -19.117 -0.893 12.656 1.00 58.97 132 LEU A O 1
ATOM 1036 N N . THR A 1 133 ? -19.159 -0.506 14.853 1.00 56.84 133 THR A N 1
ATOM 1037 C CA . THR A 1 133 ? -19.576 -1.889 15.178 1.00 56.84 133 THR A CA 1
ATOM 1038 C C . THR A 1 133 ? -21.065 -2.171 14.978 1.00 56.84 133 THR A C 1
ATOM 1040 O O . THR A 1 133 ? -21.466 -3.331 14.913 1.00 56.84 133 THR A O 1
ATOM 1043 N N . THR A 1 134 ? -21.902 -1.133 14.865 1.00 52.03 134 THR A N 1
ATOM 1044 C CA . THR A 1 134 ? -23.368 -1.282 14.757 1.00 52.03 134 THR A CA 1
ATOM 1045 C C . THR A 1 134 ? -23.954 -0.916 13.392 1.00 52.03 134 THR A C 1
ATOM 1047 O O . THR A 1 134 ? -25.103 -1.265 13.129 1.00 52.03 134 THR A O 1
ATOM 1050 N N . THR A 1 135 ? -23.198 -0.243 12.512 1.00 54.28 135 THR A N 1
ATOM 1051 C CA . THR A 1 135 ? -23.671 0.192 11.175 1.00 54.28 135 THR A CA 1
ATOM 1052 C C . THR A 1 135 ? -22.830 -0.367 10.020 1.00 54.28 135 THR A C 1
ATOM 1054 O O . THR A 1 135 ? -23.354 -0.490 8.916 1.00 54.28 135 THR A O 1
ATOM 1057 N N . TYR A 1 136 ? -21.566 -0.738 10.259 1.00 60.62 136 TYR A N 1
ATOM 1058 C CA . TYR A 1 136 ? -20.608 -1.158 9.227 1.00 60.62 136 TYR A CA 1
ATOM 1059 C C . TYR A 1 136 ? -19.929 -2.481 9.626 1.00 60.62 136 TYR A C 1
ATOM 1061 O O . TYR A 1 136 ? -18.759 -2.513 9.976 1.00 60.62 136 TYR A O 1
ATOM 1069 N N . TYR A 1 137 ? -20.696 -3.574 9.650 1.00 64.25 137 TYR A N 1
ATOM 1070 C CA . TYR A 1 137 ? -20.232 -4.906 10.078 1.00 64.25 137 TYR A CA 1
ATOM 1071 C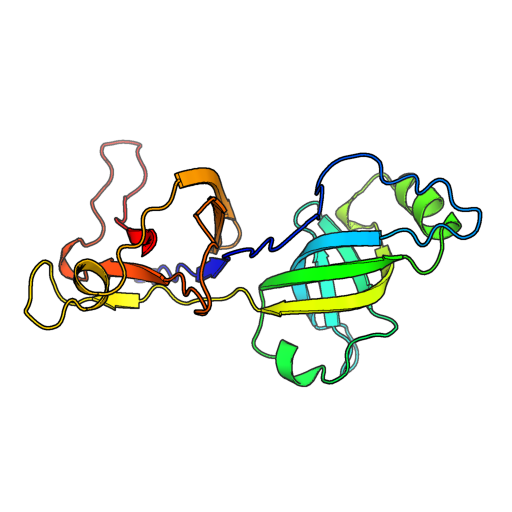 C . TYR A 1 137 ? -20.349 -5.950 8.962 1.00 64.25 137 TYR A C 1
ATOM 1073 O O . TYR A 1 137 ? -20.598 -7.131 9.225 1.00 64.25 137 TYR A O 1
ATOM 1081 N N . ASP A 1 138 ? -20.208 -5.517 7.707 1.00 75.62 138 ASP A N 1
ATOM 1082 C CA . ASP A 1 138 ? -20.304 -6.433 6.576 1.00 75.62 138 ASP A CA 1
ATOM 1083 C C . ASP A 1 138 ? -19.285 -7.572 6.743 1.00 75.62 138 ASP A C 1
ATOM 1085 O O . ASP A 1 138 ? -18.112 -7.338 7.055 1.00 75.62 138 ASP A O 1
ATOM 1089 N N . PRO A 1 139 ? -19.717 -8.834 6.584 1.00 79.50 139 PRO A N 1
ATOM 1090 C CA . PRO A 1 139 ? -18.862 -9.964 6.875 1.00 79.50 139 PRO A CA 1
ATOM 1091 C C . PRO A 1 139 ? -17.692 -10.014 5.894 1.00 79.50 139 PRO A C 1
ATOM 1093 O O . PRO A 1 139 ? -17.856 -10.154 4.679 1.00 79.50 139 PRO A O 1
ATOM 1096 N N . ILE A 1 140 ? -16.486 -9.990 6.449 1.00 80.94 140 ILE A N 1
ATOM 1097 C CA . ILE A 1 140 ? -15.273 -10.337 5.721 1.00 80.94 140 ILE A CA 1
ATOM 1098 C C . ILE A 1 140 ? -15.223 -11.857 5.582 1.00 80.94 140 ILE A C 1
ATOM 1100 O O . ILE A 1 140 ? -15.300 -12.593 6.566 1.00 80.94 140 ILE A O 1
ATOM 1104 N N . ARG A 1 141 ? -15.070 -12.338 4.347 1.00 84.00 141 ARG A N 1
ATOM 1105 C CA . ARG A 1 141 ? -14.987 -13.769 4.048 1.00 84.00 141 ARG A CA 1
ATOM 1106 C C . ARG A 1 141 ? -13.661 -14.358 4.519 1.00 84.00 141 ARG A C 1
ATOM 1108 O O . ARG A 1 141 ? -13.652 -15.440 5.101 1.00 84.00 141 ARG A O 1
ATOM 1115 N N . SER A 1 142 ? -12.551 -13.678 4.239 1.00 81.38 142 SER A N 1
ATOM 1116 C CA . SER A 1 142 ? -11.224 -14.070 4.718 1.00 81.38 142 SER A CA 1
ATOM 1117 C C . SER A 1 142 ? -10.237 -12.905 4.700 1.00 81.38 142 SER A C 1
ATOM 1119 O O . SER A 1 142 ? -10.387 -11.9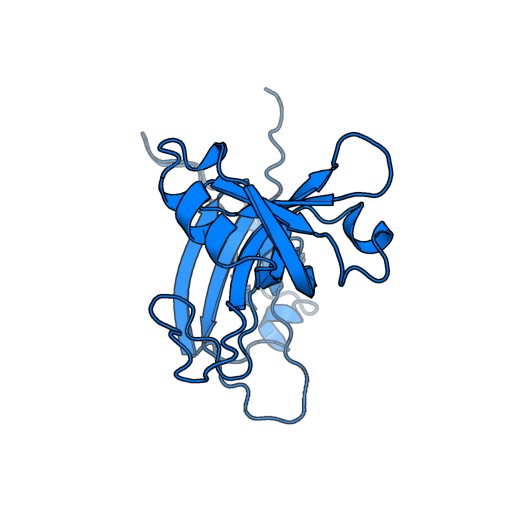49 3.941 1.00 81.38 142 SER A O 1
ATOM 1121 N N . ILE A 1 143 ? -9.201 -13.017 5.532 1.00 83.12 143 ILE A N 1
ATOM 1122 C CA . ILE A 1 143 ? -7.978 -12.219 5.428 1.00 83.12 143 ILE A CA 1
ATOM 1123 C C . ILE A 1 143 ? -6.879 -13.179 4.981 1.00 83.12 143 ILE A C 1
ATOM 1125 O O . ILE A 1 143 ? -6.413 -14.001 5.768 1.00 83.12 143 ILE A O 1
ATOM 1129 N N . ASP A 1 144 ? -6.492 -13.100 3.712 1.00 80.19 144 ASP A N 1
ATOM 1130 C CA . ASP A 1 144 ? -5.553 -14.052 3.105 1.00 80.19 144 ASP A CA 1
ATOM 1131 C C . ASP A 1 144 ? -4.100 -13.747 3.476 1.00 80.19 144 ASP A C 1
ATOM 1133 O O . ASP A 1 144 ? -3.241 -14.627 3.471 1.00 80.19 144 ASP A O 1
ATOM 1137 N N . SER A 1 145 ? -3.810 -12.488 3.801 1.00 78.19 145 SER A N 1
ATOM 1138 C CA . SER A 1 145 ? -2.492 -12.061 4.252 1.00 78.19 145 SER A CA 1
ATOM 1139 C C . SER A 1 145 ? -2.599 -10.831 5.142 1.00 78.19 145 SER A C 1
ATOM 1141 O O . SER A 1 145 ? -3.322 -9.882 4.840 1.00 78.19 145 SER A O 1
ATOM 1143 N N . LEU A 1 146 ? -1.801 -10.831 6.207 1.00 82.88 146 LEU A N 1
ATOM 1144 C CA . LEU A 1 146 ? -1.672 -9.748 7.172 1.00 82.88 146 LEU A CA 1
ATOM 1145 C C . LEU A 1 146 ? -0.185 -9.508 7.435 1.00 82.88 146 LEU A C 1
ATOM 1147 O O . LEU A 1 146 ? 0.539 -10.430 7.809 1.00 82.88 146 LEU A O 1
ATOM 1151 N N . ARG A 1 147 ? 0.286 -8.275 7.228 1.00 79.81 147 ARG A N 1
ATOM 1152 C CA . ARG A 1 147 ? 1.701 -7.924 7.408 1.00 79.81 147 ARG A CA 1
ATOM 1153 C C . ARG A 1 147 ? 1.863 -6.556 8.048 1.00 79.81 147 ARG A C 1
ATOM 1155 O O . ARG A 1 147 ? 1.234 -5.597 7.616 1.00 79.81 147 ARG A O 1
ATOM 1162 N N . ILE A 1 148 ? 2.775 -6.460 9.014 1.00 76.38 148 ILE A N 1
ATOM 1163 C CA . ILE A 1 148 ? 3.245 -5.184 9.559 1.00 76.38 148 ILE A CA 1
ATOM 1164 C C . ILE A 1 148 ? 4.618 -4.871 8.962 1.00 76.38 148 ILE A C 1
ATOM 1166 O O . ILE A 1 148 ? 5.538 -5.684 9.061 1.00 76.38 148 ILE A O 1
ATOM 1170 N N . ARG A 1 149 ? 4.765 -3.704 8.331 1.00 71.19 149 ARG A N 1
ATOM 1171 C CA . ARG A 1 149 ? 6.042 -3.207 7.797 1.00 71.19 149 ARG A CA 1
ATOM 1172 C C . ARG A 1 149 ? 6.031 -1.682 7.731 1.00 71.19 149 ARG A C 1
ATOM 1174 O O . ARG A 1 149 ? 5.016 -1.100 7.379 1.00 71.19 149 ARG A O 1
ATOM 1181 N N . ASP A 1 150 ? 7.146 -1.036 8.073 1.00 69.06 150 ASP A N 1
ATOM 1182 C CA . ASP A 1 150 ? 7.329 0.422 7.944 1.00 69.06 150 ASP A CA 1
ATOM 1183 C C . ASP A 1 150 ? 6.239 1.266 8.644 1.00 69.06 150 ASP A C 1
ATOM 1185 O O . ASP A 1 150 ? 5.901 2.365 8.211 1.00 69.06 150 ASP A O 1
ATOM 1189 N N . ASN A 1 151 ? 5.718 0.761 9.773 1.00 73.19 151 ASN A N 1
ATOM 1190 C CA . ASN A 1 151 ? 4.580 1.296 10.547 1.00 73.19 151 ASN A CA 1
ATOM 1191 C C . ASN A 1 151 ? 3.200 1.179 9.873 1.00 73.19 151 ASN A C 1
ATOM 1193 O O . ASN A 1 151 ? 2.234 1.789 10.340 1.00 73.19 151 ASN A O 1
ATOM 1197 N N . TYR A 1 152 ? 3.096 0.371 8.819 1.00 74.38 152 TYR A N 1
ATOM 1198 C CA . TYR A 1 152 ? 1.840 0.039 8.163 1.00 74.38 152 TYR A CA 1
ATOM 1199 C C . TYR A 1 152 ? 1.392 -1.379 8.498 1.00 74.38 152 TYR A C 1
ATOM 1201 O O . TYR A 1 152 ? 2.189 -2.313 8.405 1.00 74.38 152 TYR A O 1
ATOM 1209 N N . LEU A 1 153 ? 0.111 -1.545 8.826 1.00 78.62 153 LEU A N 1
ATOM 1210 C CA . LEU A 1 153 ? -0.578 -2.831 8.746 1.00 78.62 153 LEU A CA 1
ATOM 1211 C C . LEU A 1 153 ? -1.211 -2.944 7.353 1.00 78.62 153 LEU A C 1
ATOM 1213 O O . LEU A 1 153 ? -2.061 -2.138 6.981 1.00 78.62 153 LEU A O 1
ATOM 1217 N N . THR A 1 154 ? -0.776 -3.929 6.576 1.00 78.31 154 THR A N 1
ATOM 1218 C CA . THR A 1 154 ? -1.317 -4.237 5.248 1.00 78.31 154 THR A CA 1
ATOM 1219 C C . THR A 1 154 ? -2.130 -5.518 5.315 1.00 78.31 154 THR A C 1
ATOM 1221 O O . THR A 1 154 ? -1.664 -6.519 5.870 1.00 78.31 154 THR A O 1
ATOM 1224 N N . LEU A 1 155 ? -3.327 -5.480 4.734 1.00 78.44 155 LEU A N 1
ATOM 1225 C CA . LEU A 1 155 ? -4.300 -6.564 4.782 1.00 78.44 155 LEU A CA 1
ATOM 1226 C C . LEU A 1 155 ? -4.784 -6.890 3.370 1.00 78.44 155 LEU A C 1
ATOM 1228 O O . LEU A 1 155 ? -5.121 -5.991 2.600 1.00 78.44 155 LEU A O 1
ATOM 1232 N N . TRP A 1 156 ? -4.842 -8.180 3.058 1.00 78.38 156 TRP A N 1
ATOM 1233 C CA . TRP A 1 156 ? -5.510 -8.708 1.872 1.00 78.38 156 TRP A CA 1
ATOM 1234 C C . TRP A 1 156 ? -6.848 -9.287 2.300 1.00 78.38 156 TRP A C 1
ATOM 1236 O O . TRP A 1 156 ? -6.892 -10.346 2.925 1.00 78.38 156 TRP A O 1
ATOM 1246 N N . VAL A 1 157 ? -7.918 -8.552 2.014 1.00 78.81 157 VAL A N 1
ATOM 1247 C CA . VAL A 1 157 ? -9.263 -8.841 2.508 1.00 78.81 157 VAL A CA 1
ATOM 1248 C C . VAL A 1 157 ? -10.122 -9.339 1.352 1.00 78.81 157 VAL A C 1
ATOM 1250 O O . VAL A 1 157 ? -10.289 -8.635 0.359 1.00 78.81 157 VAL A O 1
ATOM 1253 N N . ASN A 1 158 ? -10.698 -10.531 1.495 1.00 78.62 158 ASN A N 1
ATOM 1254 C CA . ASN A 1 158 ? -11.763 -11.001 0.621 1.00 78.62 158 ASN A CA 1
ATOM 1255 C C . ASN A 1 158 ? -13.100 -10.794 1.305 1.00 78.62 158 ASN A C 1
ATOM 1257 O O . ASN A 1 158 ? -13.320 -11.227 2.436 1.00 78.62 158 ASN A O 1
ATOM 1261 N N . TYR A 1 159 ? 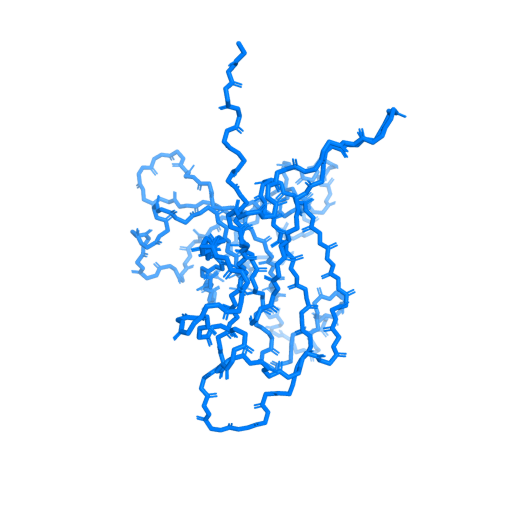-14.020 -10.189 0.581 1.00 79.19 159 TYR A N 1
ATOM 1262 C CA . TYR A 1 159 ? -15.368 -9.915 1.037 1.00 79.19 159 TYR A CA 1
ATOM 1263 C C . TYR A 1 159 ? -16.306 -9.966 -0.165 1.00 79.19 159 TYR A C 1
ATOM 1265 O O . TYR A 1 159 ? -15.859 -10.034 -1.314 1.00 79.19 159 TYR A O 1
ATOM 1273 N N . ASP A 1 160 ? -17.605 -9.997 0.102 1.00 79.31 160 ASP A N 1
ATOM 1274 C CA . ASP A 1 160 ? -18.588 -9.931 -0.965 1.00 79.31 160 ASP A CA 1
ATOM 1275 C C . ASP A 1 160 ? -18.727 -8.486 -1.460 1.00 79.31 160 ASP A C 1
ATOM 1277 O O . ASP A 1 160 ? -19.164 -7.607 -0.724 1.00 79.31 160 ASP A O 1
ATOM 1281 N N . MET A 1 161 ? -18.332 -8.254 -2.711 1.00 74.50 161 MET A N 1
ATOM 1282 C CA . MET A 1 161 ? -18.522 -6.977 -3.405 1.00 74.50 161 MET A CA 1
ATOM 1283 C C . MET A 1 161 ? -19.852 -6.931 -4.173 1.00 74.50 161 MET A C 1
ATOM 1285 O O . MET A 1 161 ? -20.064 -6.026 -4.980 1.00 74.50 161 MET A O 1
ATOM 1289 N N . SER A 1 162 ? -20.722 -7.936 -4.012 1.00 68.38 162 SER A N 1
ATOM 1290 C CA . SER A 1 162 ? -22.027 -7.948 -4.659 1.00 68.38 162 SER A CA 1
ATOM 1291 C C . SER A 1 162 ? -22.907 -6.839 -4.073 1.00 68.38 162 SER A C 1
ATOM 1293 O O . SER A 1 162 ? -23.193 -6.782 -2.881 1.00 68.38 162 SER A O 1
ATOM 1295 N N . GLY A 1 163 ? -23.300 -5.894 -4.922 1.00 70.38 163 GLY A N 1
ATOM 1296 C CA . GLY A 1 163 ? -24.073 -4.730 -4.507 1.00 70.38 163 GLY A CA 1
ATOM 1297 C C . GLY A 1 163 ? -23.825 -3.522 -5.400 1.00 70.38 163 GLY A C 1
ATOM 1298 O O . GLY A 1 163 ? -22.951 -3.523 -6.262 1.00 70.38 163 GLY A O 1
ATOM 1299 N N . GLU A 1 164 ? -24.625 -2.477 -5.197 1.00 72.31 164 GLU A N 1
ATOM 1300 C CA . GLU A 1 164 ? -24.518 -1.211 -5.941 1.00 72.31 164 GLU A CA 1
ATOM 1301 C C . GLU A 1 164 ? -23.823 -0.103 -5.133 1.00 72.31 164 GLU A C 1
ATOM 1303 O O . GLU A 1 164 ? -23.669 1.023 -5.607 1.00 72.31 164 GLU A O 1
ATOM 1308 N N . LYS A 1 165 ? -23.434 -0.389 -3.886 1.00 70.25 165 LYS A N 1
ATOM 1309 C CA . LYS A 1 165 ? -22.855 0.596 -2.969 1.00 70.25 165 LYS A CA 1
ATOM 1310 C C . LYS A 1 165 ? -21.338 0.485 -2.935 1.00 70.25 165 LYS A C 1
ATOM 1312 O O . LYS A 1 165 ? -20.771 -0.582 -3.126 1.00 70.25 165 LYS A O 1
ATOM 1317 N N . LEU A 1 166 ? -20.687 1.611 -2.659 1.00 66.12 166 LEU A N 1
ATOM 1318 C CA . LEU A 1 166 ? -19.270 1.622 -2.320 1.00 66.12 166 LEU A CA 1
ATOM 1319 C C . LEU A 1 166 ? -19.086 1.051 -0.914 1.00 66.12 166 LEU A C 1
ATOM 1321 O O . LEU A 1 166 ? -19.841 1.394 -0.003 1.00 66.12 166 LEU A O 1
ATOM 1325 N N . HIS A 1 167 ? -18.069 0.212 -0.763 1.00 69.56 167 HIS A N 1
ATOM 1326 C CA . HIS A 1 167 ? -17.661 -0.347 0.517 1.00 69.56 167 HIS A CA 1
ATOM 1327 C C . HIS A 1 167 ? -16.499 0.476 1.065 1.00 69.56 167 HIS A C 1
ATOM 1329 O O . HIS A 1 167 ? -15.633 0.929 0.311 1.00 69.56 167 HIS A O 1
ATOM 1335 N N . PHE A 1 168 ? -16.488 0.657 2.379 1.00 71.56 168 PHE A N 1
ATOM 1336 C CA . PHE A 1 168 ? -15.424 1.335 3.101 1.00 71.56 168 PHE A CA 1
ATOM 1337 C C . PHE A 1 168 ? -14.861 0.355 4.113 1.00 71.56 168 PHE A C 1
ATOM 1339 O O . PHE A 1 168 ? -15.627 -0.340 4.770 1.00 71.56 168 PHE A O 1
ATOM 1346 N N . PHE A 1 169 ? -13.541 0.318 4.217 1.00 74.19 169 PHE A N 1
ATOM 1347 C CA . PHE A 1 169 ? -12.856 -0.375 5.294 1.00 74.19 169 PHE A CA 1
ATOM 1348 C C . PHE A 1 169 ? -12.372 0.673 6.278 1.00 74.19 169 PHE A C 1
ATOM 1350 O O . PHE A 1 169 ? -12.103 1.812 5.907 1.00 74.19 169 PHE A O 1
ATOM 1357 N N . THR A 1 170 ? -12.286 0.318 7.546 1.00 73.88 170 THR A N 1
ATOM 1358 C CA . THR A 1 170 ? -11.689 1.179 8.555 1.00 73.88 170 THR A CA 1
ATOM 1359 C C . THR A 1 170 ? -11.063 0.313 9.621 1.00 73.88 170 THR A C 1
ATOM 1361 O O . THR A 1 170 ? -11.702 -0.544 10.226 1.00 73.88 170 THR A O 1
ATOM 1364 N N . LEU A 1 171 ? -9.797 0.591 9.911 1.00 78.12 171 LEU A N 1
ATOM 1365 C CA . LEU A 1 171 ? -9.196 0.101 11.136 1.00 78.12 171 LEU A CA 1
ATOM 1366 C C . LEU A 1 171 ? -9.472 1.070 12.270 1.00 78.12 171 LEU A C 1
ATOM 1368 O O . LEU A 1 171 ? -9.252 2.275 12.144 1.00 78.12 171 LEU A O 1
ATOM 1372 N N . PHE A 1 172 ? -9.880 0.536 13.407 1.00 76.31 172 PHE A N 1
ATOM 1373 C CA . PHE A 1 172 ? -10.149 1.322 14.595 1.00 76.31 172 PHE A CA 1
ATOM 1374 C C . PHE A 1 172 ? -9.607 0.641 15.846 1.00 76.31 172 PHE A C 1
ATOM 1376 O O . PHE A 1 172 ? -9.254 -0.538 15.852 1.00 76.31 172 PHE A O 1
ATOM 1383 N N . ARG A 1 173 ? -9.505 1.409 16.926 1.00 80.44 173 ARG A N 1
ATOM 1384 C CA . ARG A 1 173 ? -9.220 0.891 18.264 1.00 80.44 173 ARG A CA 1
ATOM 1385 C C . ARG A 1 173 ? -10.014 1.653 19.305 1.00 80.44 173 ARG A C 1
ATOM 1387 O O . ARG A 1 173 ? -10.268 2.850 19.129 1.00 80.44 173 ARG A O 1
ATOM 1394 N N . TYR A 1 174 ? -10.301 0.999 20.420 1.00 79.56 174 TYR A N 1
ATOM 1395 C CA . TYR A 1 174 ? -10.846 1.672 21.586 1.00 79.56 174 TYR A CA 1
ATOM 1396 C C . TYR A 1 174 ? -9.719 2.264 22.427 1.00 79.56 174 TYR A C 1
ATOM 1398 O O . TYR A 1 174 ? -8.652 1.675 22.598 1.00 79.56 174 TYR A O 1
ATOM 1406 N N . GLN A 1 175 ? -9.929 3.474 22.934 1.00 81.06 175 GLN A N 1
ATOM 1407 C CA . GLN A 1 175 ? -8.955 4.155 23.782 1.00 81.06 175 GLN A CA 1
ATOM 1408 C C . GLN A 1 175 ? -8.756 3.430 25.118 1.00 81.06 175 GLN A C 1
ATOM 1410 O O . GLN A 1 175 ? -7.656 3.488 25.669 1.00 81.06 175 GLN A O 1
ATOM 1415 N N . GLU A 1 176 ? -9.786 2.741 25.614 1.00 81.31 176 GLU A N 1
ATOM 1416 C CA . GLU A 1 176 ? -9.730 1.972 26.859 1.00 81.31 176 GLU A CA 1
ATOM 1417 C C . GLU A 1 176 ? -8.951 0.654 26.753 1.00 81.31 176 GLU A C 1
ATOM 1419 O O . GLU A 1 176 ? -8.384 0.225 27.756 1.00 81.31 176 GLU A O 1
ATOM 1424 N N . ASP A 1 177 ? -8.834 0.068 25.553 1.00 79.31 177 ASP A N 1
ATOM 1425 C CA . ASP A 1 177 ? -8.113 -1.202 25.348 1.00 79.31 177 ASP A CA 1
ATOM 1426 C C . ASP A 1 177 ? -6.606 -1.072 25.629 1.00 79.31 177 ASP A C 1
ATOM 1428 O O . ASP A 1 177 ? -5.932 -2.074 25.872 1.00 79.31 177 ASP A O 1
ATOM 1432 N N . GLY A 1 178 ? -6.091 0.167 25.669 1.00 70.38 178 GLY A N 1
ATOM 1433 C CA . GLY A 1 178 ? -4.737 0.492 26.108 1.00 70.38 178 GLY A CA 1
ATOM 1434 C C . GLY A 1 178 ? -3.638 -0.265 25.356 1.00 70.38 178 GLY A C 1
ATOM 1435 O O . GLY A 1 178 ? -3.864 -0.939 24.359 1.00 70.38 178 GLY A O 1
ATOM 1436 N N . VAL A 1 179 ? -2.398 -0.123 25.817 1.00 79.62 179 VAL A N 1
ATOM 1437 C CA . VAL A 1 179 ? -1.329 -1.060 25.450 1.00 79.62 179 VAL A CA 1
ATOM 1438 C C . VAL A 1 179 ? -1.247 -2.068 26.588 1.00 79.62 179 VAL A C 1
ATOM 1440 O O . VAL A 1 179 ? -1.073 -1.666 27.739 1.00 79.62 179 VAL A O 1
ATOM 1443 N N . LYS A 1 180 ? -1.412 -3.354 26.280 1.00 81.06 180 LYS A N 1
ATOM 1444 C CA . LYS A 1 180 ? -1.288 -4.444 27.248 1.00 81.06 180 LYS A CA 1
ATOM 1445 C C . LYS A 1 180 ? 0.176 -4.862 27.296 1.00 81.06 180 LYS A C 1
ATOM 1447 O O . LYS A 1 180 ? 0.744 -5.230 26.267 1.00 81.06 180 LYS A O 1
ATOM 1452 N N . GLU A 1 181 ? 0.775 -4.781 28.479 1.00 80.50 181 GLU A N 1
ATOM 1453 C CA . GLU A 1 181 ? 2.172 -5.171 28.675 1.00 80.50 181 GLU A CA 1
ATOM 1454 C C . GLU A 1 181 ? 2.373 -6.643 28.294 1.00 80.50 181 GLU A C 1
ATOM 1456 O O . GLU A 1 181 ? 1.580 -7.514 28.671 1.00 80.50 181 GLU A O 1
ATOM 1461 N N . GLY A 1 182 ? 3.430 -6.912 27.527 1.00 78.56 182 GLY A N 1
ATOM 1462 C CA . GLY A 1 182 ? 3.825 -8.277 27.192 1.00 78.56 182 GLY A CA 1
ATOM 1463 C C . GLY A 1 182 ? 4.263 -9.051 28.440 1.00 78.56 182 GLY A C 1
ATOM 1464 O O . GLY A 1 182 ? 4.807 -8.481 29.391 1.00 78.56 182 GLY A O 1
ATOM 1465 N N . LYS A 1 183 ? 4.057 -10.374 28.466 1.00 83.25 183 LYS A N 1
ATOM 1466 C CA . LYS A 1 183 ? 4.675 -11.216 29.507 1.00 83.25 183 LYS A CA 1
ATOM 1467 C C . LYS A 1 183 ? 6.172 -11.352 29.232 1.00 83.25 183 LYS A C 1
ATOM 1469 O O . LYS A 1 183 ? 6.612 -11.140 28.115 1.00 83.25 183 LYS A O 1
ATOM 1474 N N . ALA A 1 184 ? 6.969 -11.692 30.247 1.00 74.94 184 ALA A N 1
ATOM 1475 C CA . ALA A 1 184 ? 8.436 -11.717 30.182 1.00 74.94 184 ALA A CA 1
ATOM 1476 C C . ALA A 1 184 ? 9.010 -12.274 28.855 1.00 74.94 184 ALA A C 1
ATOM 1478 O O . ALA A 1 184 ? 9.002 -13.481 28.626 1.00 74.94 184 ALA A O 1
ATOM 1479 N N . GLY A 1 185 ? 9.547 -11.376 28.017 1.00 71.81 185 GLY A N 1
ATOM 1480 C CA . GLY A 1 185 ? 10.144 -11.692 26.711 1.00 71.81 185 GLY A CA 1
ATOM 1481 C C . GLY A 1 185 ? 9.229 -11.480 25.495 1.00 71.81 185 GLY A C 1
ATOM 1482 O O . GLY A 1 185 ? 9.714 -11.533 24.368 1.00 71.81 185 GLY A O 1
ATOM 1483 N N . GLU A 1 186 ? 7.944 -11.204 25.702 1.00 80.69 186 GLU A N 1
ATOM 1484 C CA . GLU A 1 186 ? 6.962 -10.894 24.662 1.00 80.69 186 GLU A CA 1
ATOM 1485 C C . GLU A 1 186 ? 6.841 -9.375 24.455 1.00 80.69 186 GLU A C 1
ATOM 1487 O O . GLU A 1 186 ? 7.009 -8.604 25.405 1.00 80.69 186 GLU A O 1
ATOM 1492 N N . PRO A 1 187 ? 6.562 -8.919 23.221 1.00 75.62 187 PRO A N 1
ATOM 1493 C CA . PRO A 1 187 ? 6.289 -7.513 22.968 1.00 75.62 187 PRO A CA 1
ATOM 1494 C C . PRO A 1 187 ? 4.953 -7.094 23.588 1.00 75.62 187 PRO A C 1
ATOM 1496 O O . PRO A 1 187 ? 4.021 -7.892 23.700 1.00 75.62 187 PRO A O 1
ATOM 1499 N N . ASP A 1 188 ? 4.846 -5.811 23.921 1.00 79.44 188 ASP A N 1
ATOM 1500 C CA . ASP A 1 188 ? 3.567 -5.199 24.264 1.00 79.44 188 ASP A CA 1
ATOM 1501 C C . ASP A 1 188 ? 2.557 -5.375 23.125 1.00 79.44 188 ASP A C 1
ATOM 1503 O O . ASP A 1 188 ? 2.903 -5.326 21.939 1.00 79.44 188 ASP A O 1
ATOM 1507 N N . THR A 1 189 ? 1.288 -5.545 23.484 1.00 80.31 189 THR A N 1
ATOM 1508 C CA . THR A 1 189 ? 0.204 -5.777 22.529 1.00 80.31 189 THR A CA 1
ATOM 1509 C C . THR A 1 189 ? -0.782 -4.616 22.523 1.00 80.31 189 THR A C 1
ATOM 1511 O O . THR A 1 189 ? -1.052 -3.981 23.543 1.00 80.31 189 THR A O 1
ATOM 1514 N N . LEU A 1 190 ? -1.307 -4.312 21.339 1.00 80.81 190 LEU A N 1
ATOM 1515 C CA . LEU A 1 190 ? -2.351 -3.319 21.124 1.00 80.81 190 LEU A CA 1
ATOM 1516 C C . LEU A 1 190 ? -3.455 -3.978 20.305 1.00 80.81 190 LEU A C 1
ATOM 1518 O O . LEU A 1 190 ? -3.186 -4.497 19.222 1.00 80.81 190 LEU A O 1
ATOM 1522 N N . GLU A 1 191 ? -4.680 -3.933 20.814 1.00 80.06 191 GLU A N 1
ATOM 1523 C CA . GLU A 1 191 ? -5.844 -4.442 20.094 1.00 80.06 191 GLU A CA 1
ATOM 1524 C C . GLU A 1 191 ? -6.318 -3.414 19.066 1.00 80.06 191 GLU A C 1
ATOM 1526 O O . GLU A 1 191 ? -6.430 -2.214 19.335 1.00 80.06 191 GLU A O 1
ATOM 1531 N N . VAL A 1 192 ? -6.541 -3.904 17.850 1.00 78.19 192 VAL A N 1
ATOM 1532 C CA . VAL A 1 192 ? -7.068 -3.147 16.720 1.00 78.19 192 VAL A CA 1
ATOM 1533 C C . VAL A 1 192 ? -8.106 -4.003 16.012 1.00 78.19 192 VAL A C 1
ATOM 1535 O O . VAL A 1 192 ? -7.974 -5.225 15.942 1.00 78.19 192 VAL A O 1
ATOM 1538 N N . TYR A 1 193 ? -9.123 -3.348 15.476 1.00 79.12 193 TYR A N 1
ATOM 1539 C CA . TYR A 1 193 ? -10.290 -3.972 14.872 1.00 79.12 193 TYR A CA 1
ATOM 1540 C C . TYR A 1 193 ? -10.426 -3.474 13.439 1.00 79.12 193 TYR A C 1
ATOM 1542 O O . TYR A 1 193 ? -10.107 -2.320 13.152 1.00 79.12 193 TYR A O 1
ATOM 1550 N N . LEU A 1 194 ? -10.883 -4.351 12.552 1.00 77.69 194 LEU A N 1
ATOM 1551 C CA . LEU A 1 194 ? -11.214 -4.029 11.170 1.00 77.69 194 LEU A CA 1
ATOM 1552 C C . LEU A 1 194 ? -12.737 -4.056 11.034 1.00 77.69 194 LEU A C 1
ATOM 1554 O O . LEU A 1 194 ? -13.352 -5.066 11.379 1.00 77.69 194 LEU A O 1
ATOM 1558 N N . GLY A 1 195 ? -13.302 -2.950 10.559 1.00 70.69 195 GLY A N 1
ATOM 1559 C CA . GLY A 1 195 ? -14.693 -2.819 10.124 1.00 70.69 195 GLY A CA 1
ATOM 1560 C C . GLY A 1 195 ? -14.776 -2.396 8.669 1.00 70.69 195 GLY A C 1
ATOM 1561 O O . GLY A 1 195 ? -13.723 -2.002 8.107 1.00 70.69 195 GLY A O 1
#

pLDDT: mean 71.0, std 18.93, range [24.7, 93.75]